Protein AF-A0A8X6QIL2-F1 (afdb_monomer_lite)

Organism: Nephila pilipes (NCBI:txid299642)

Structure (mmCIF, N/CA/C/O backbone):
data_AF-A0A8X6QIL2-F1
#
_entry.id   AF-A0A8X6QIL2-F1
#
loop_
_atom_site.group_PDB
_atom_site.id
_atom_site.type_symbol
_atom_site.label_atom_id
_atom_site.label_alt_id
_atom_site.label_comp_id
_atom_site.label_asym_id
_atom_site.label_entity_id
_atom_site.label_seq_id
_atom_site.pdbx_PDB_ins_code
_atom_site.Cartn_x
_atom_site.Cartn_y
_atom_site.Cartn_z
_atom_site.occupancy
_atom_site.B_iso_or_equiv
_atom_site.auth_seq_id
_atom_site.auth_comp_id
_atom_site.auth_asym_id
_atom_site.auth_atom_id
_atom_site.pdbx_PDB_model_num
ATOM 1 N N . MET A 1 1 ? 43.006 -21.064 -76.263 1.00 50.06 1 MET A N 1
ATOM 2 C CA . MET A 1 1 ? 42.412 -20.859 -74.929 1.00 50.06 1 MET A CA 1
ATOM 3 C C . MET A 1 1 ? 40.994 -21.387 -75.013 1.00 50.06 1 MET A C 1
ATOM 5 O O . MET A 1 1 ? 40.210 -20.824 -75.766 1.00 50.06 1 MET A O 1
ATOM 9 N N . SER A 1 2 ? 40.742 -22.564 -74.446 1.00 53.00 2 SER A N 1
ATOM 10 C CA . SER A 1 2 ? 39.508 -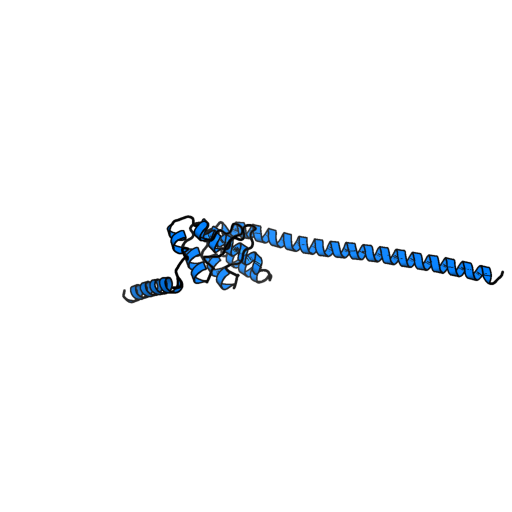23.336 -74.639 1.00 53.00 2 SER A CA 1
ATOM 11 C C . SER A 1 2 ? 38.390 -22.856 -73.706 1.00 53.00 2 SER A C 1
ATOM 13 O O . SER A 1 2 ? 38.642 -22.263 -72.662 1.00 53.00 2 SER A O 1
ATOM 15 N N . ASN A 1 3 ? 37.140 -23.135 -74.086 1.00 58.03 3 ASN A N 1
ATOM 16 C CA . ASN A 1 3 ? 35.929 -22.797 -73.324 1.00 58.03 3 ASN A CA 1
ATOM 17 C C . ASN A 1 3 ? 35.873 -23.426 -71.911 1.00 58.03 3 ASN A C 1
ATOM 19 O O . ASN A 1 3 ? 35.057 -23.001 -71.100 1.00 58.03 3 ASN A O 1
ATOM 23 N N . GLU A 1 4 ? 36.732 -24.406 -71.607 1.00 60.19 4 GLU A N 1
ATOM 24 C CA . GLU A 1 4 ? 36.845 -25.036 -70.283 1.00 60.19 4 GLU A CA 1
ATOM 25 C C . GLU A 1 4 ? 37.465 -24.094 -69.239 1.00 60.19 4 GLU A C 1
ATOM 27 O O . GLU A 1 4 ? 36.911 -23.975 -68.145 1.00 60.19 4 GLU A O 1
ATOM 32 N N . ASP A 1 5 ? 38.510 -23.333 -69.597 1.00 58.88 5 ASP A N 1
ATOM 33 C CA . ASP A 1 5 ? 39.139 -22.354 -68.694 1.00 58.88 5 ASP A CA 1
ATOM 34 C C . ASP A 1 5 ? 38.145 -21.249 -68.290 1.00 58.88 5 ASP A C 1
ATOM 36 O O . ASP A 1 5 ? 38.136 -20.785 -67.155 1.00 58.88 5 ASP A O 1
ATOM 40 N N . TYR A 1 6 ? 37.239 -20.851 -69.190 1.00 61.56 6 TYR A N 1
ATOM 41 C CA . TYR A 1 6 ? 36.236 -19.818 -68.902 1.00 61.56 6 TYR A CA 1
ATOM 42 C C . TYR A 1 6 ? 35.138 -20.275 -67.924 1.00 61.56 6 TYR A C 1
ATOM 44 O O . TYR A 1 6 ? 34.571 -19.435 -67.223 1.00 61.56 6 TYR A O 1
ATOM 52 N N . SER A 1 7 ? 34.844 -21.579 -67.849 1.00 65.81 7 SER A N 1
ATOM 53 C CA . SER A 1 7 ? 33.815 -22.121 -66.946 1.00 65.81 7 SER A CA 1
ATOM 54 C C . SER A 1 7 ? 34.282 -22.189 -65.484 1.00 65.81 7 SER A C 1
ATOM 56 O O . SER A 1 7 ? 33.566 -21.721 -64.599 1.00 65.81 7 SER A O 1
ATOM 58 N N . ASP A 1 8 ? 35.518 -22.642 -65.236 1.00 72.06 8 ASP A N 1
ATOM 59 C CA . ASP A 1 8 ? 36.127 -22.714 -63.894 1.00 72.06 8 ASP A CA 1
ATOM 60 C C . ASP A 1 8 ? 36.321 -21.311 -63.289 1.00 72.06 8 ASP A C 1
ATOM 62 O O . ASP A 1 8 ? 36.033 -21.071 -62.115 1.00 72.06 8 ASP A O 1
ATOM 66 N N . TYR A 1 9 ? 36.717 -20.326 -64.107 1.00 72.81 9 TYR A N 1
ATOM 67 C CA . TYR A 1 9 ? 36.809 -18.931 -63.660 1.00 72.81 9 TYR A CA 1
ATOM 68 C C . TYR A 1 9 ? 35.444 -18.339 -63.268 1.00 72.81 9 TYR A C 1
ATOM 70 O O . TYR A 1 9 ? 35.358 -17.611 -62.276 1.00 72.81 9 TYR A O 1
ATOM 78 N N . GLY A 1 10 ? 34.374 -18.655 -64.005 1.00 77.50 10 GLY A N 1
ATOM 79 C CA . GLY A 1 10 ? 33.015 -18.202 -63.694 1.00 77.50 10 GLY A CA 1
ATOM 80 C C . GLY A 1 10 ? 32.470 -18.780 -62.383 1.00 77.50 10 GLY A C 1
ATOM 81 O O . GLY A 1 10 ? 31.906 -18.041 -61.571 1.00 77.50 10 GLY A O 1
ATOM 82 N N . GLU A 1 11 ? 32.692 -20.073 -62.131 1.00 80.88 11 GLU A N 1
ATOM 83 C CA . GLU A 1 11 ? 32.272 -20.732 -60.887 1.00 80.88 11 GLU A CA 1
ATOM 84 C C . GLU A 1 11 ? 33.027 -20.201 -59.664 1.00 80.88 11 GLU A C 1
ATOM 86 O O . GLU A 1 11 ? 32.410 -19.913 -58.635 1.00 80.88 11 GLU A O 1
ATOM 91 N N . ARG A 1 12 ? 34.342 -19.971 -59.785 1.00 81.88 12 ARG A N 1
ATOM 92 C CA . ARG A 1 12 ? 35.145 -19.365 -58.711 1.00 81.88 12 ARG A CA 1
ATOM 93 C C . ARG A 1 12 ? 34.666 -17.956 -58.371 1.00 81.88 12 ARG A C 1
ATOM 95 O O . ARG A 1 12 ? 34.513 -17.636 -57.195 1.00 81.88 12 ARG A O 1
ATOM 102 N N . ILE A 1 13 ? 34.384 -17.118 -59.371 1.00 82.56 13 ILE A N 1
ATOM 103 C CA . ILE A 1 13 ? 33.858 -15.761 -59.147 1.00 82.56 13 ILE A CA 1
ATOM 104 C C . ILE A 1 13 ? 32.482 -15.819 -58.471 1.00 82.56 13 ILE A C 1
ATOM 106 O O . ILE A 1 13 ? 32.257 -15.103 -57.498 1.00 82.56 13 ILE A O 1
ATOM 110 N N . SER A 1 14 ? 31.586 -16.698 -58.928 1.00 83.25 14 SER A N 1
ATOM 111 C CA . SER A 1 14 ? 30.268 -16.907 -58.312 1.00 83.25 14 SER A CA 1
ATOM 112 C C . SER A 1 14 ? 30.376 -17.341 -56.844 1.00 83.25 14 SER A C 1
ATOM 114 O O . SER A 1 14 ? 29.696 -16.786 -55.978 1.00 83.25 14 SER A O 1
ATOM 116 N N . PHE A 1 15 ? 31.302 -18.255 -56.535 1.00 87.88 15 PHE A N 1
ATOM 117 C CA . PHE A 1 15 ? 31.604 -18.663 -55.165 1.00 87.88 15 PHE A CA 1
ATOM 118 C C . PHE A 1 15 ? 32.061 -17.477 -54.308 1.00 87.88 15 PHE A C 1
ATOM 120 O O . PHE A 1 15 ? 31.520 -17.271 -53.221 1.00 87.88 15 PHE A O 1
ATOM 127 N N . PHE A 1 16 ? 32.994 -16.658 -54.811 1.00 87.25 16 PHE A N 1
ATOM 128 C CA . PHE A 1 16 ? 33.487 -15.473 -54.101 1.00 87.25 16 PHE A CA 1
ATOM 129 C C . PHE A 1 16 ? 32.415 -14.389 -53.911 1.00 87.25 16 PHE A C 1
ATOM 131 O O . PHE A 1 16 ? 32.383 -13.724 -52.877 1.00 87.25 16 PHE A O 1
ATOM 138 N N . VAL A 1 17 ? 31.494 -14.239 -54.861 1.00 86.88 17 VAL A N 1
ATOM 139 C CA . VAL A 1 17 ? 30.346 -13.335 -54.722 1.00 86.88 17 VAL A CA 1
ATOM 140 C C . VAL A 1 17 ? 29.358 -13.878 -53.688 1.00 86.88 17 VAL A C 1
ATOM 142 O O . VAL A 1 17 ? 28.921 -13.131 -52.816 1.00 86.88 17 VAL A O 1
ATOM 145 N N . SER A 1 18 ? 29.047 -15.176 -53.714 1.00 88.50 18 SER A N 1
ATOM 146 C CA . SER A 1 18 ? 28.127 -15.800 -52.757 1.00 88.50 18 SER A CA 1
ATOM 147 C C . SER A 1 18 ? 28.667 -15.775 -51.326 1.00 88.50 18 SER A C 1
ATOM 149 O O . SER A 1 18 ? 27.915 -15.473 -50.399 1.00 88.50 18 SER A O 1
ATOM 151 N N . ILE A 1 19 ? 29.958 -16.063 -51.121 1.00 90.81 19 ILE A N 1
ATOM 152 C CA . ILE A 1 19 ? 30.585 -15.974 -49.793 1.00 90.81 19 ILE A CA 1
ATOM 153 C C . ILE A 1 19 ? 30.633 -14.524 -49.313 1.00 90.81 19 ILE A C 1
ATOM 155 O O . ILE A 1 19 ? 30.350 -14.266 -48.147 1.00 90.81 19 ILE A O 1
ATOM 159 N N . PHE A 1 20 ? 30.907 -13.567 -50.204 1.00 92.69 20 PHE A N 1
ATOM 160 C CA . PHE A 1 20 ? 30.884 -12.150 -49.861 1.00 92.69 20 PHE A CA 1
ATOM 161 C C . PHE A 1 20 ? 29.482 -11.701 -49.428 1.00 92.69 20 PHE A C 1
ATOM 163 O O . PHE A 1 20 ? 29.337 -11.079 -48.379 1.00 92.69 20 PHE A O 1
ATOM 170 N N . VAL A 1 21 ? 28.436 -12.086 -50.166 1.00 90.75 21 VAL A N 1
ATOM 171 C CA . VAL A 1 21 ? 27.038 -11.802 -49.805 1.00 90.75 21 VAL A CA 1
ATOM 172 C C . VAL A 1 21 ? 26.670 -12.441 -48.461 1.00 90.75 21 VAL A C 1
ATOM 174 O O . VAL A 1 21 ? 26.072 -11.775 -47.619 1.00 90.75 21 VAL A O 1
ATOM 177 N N . LEU A 1 22 ? 27.075 -13.689 -48.208 1.00 90.06 22 LEU A N 1
ATOM 178 C CA . LEU A 1 22 ? 26.838 -14.370 -46.930 1.00 90.06 22 LEU A CA 1
ATOM 179 C C . LEU A 1 22 ? 27.527 -13.647 -45.758 1.00 90.06 22 LEU A C 1
ATOM 181 O O . LEU A 1 22 ? 26.927 -13.449 -44.700 1.00 90.06 22 LEU A O 1
ATOM 185 N N . VAL A 1 23 ? 28.774 -13.211 -45.950 1.00 92.50 23 VAL A N 1
ATOM 186 C CA . VAL A 1 23 ? 29.527 -12.444 -44.947 1.00 92.50 23 VAL A CA 1
ATOM 187 C C . VAL A 1 23 ? 28.841 -11.105 -44.673 1.00 92.50 23 VAL A C 1
ATOM 189 O O . VAL A 1 23 ? 28.642 -10.739 -43.519 1.00 92.50 23 VAL A O 1
ATOM 192 N N . VAL A 1 24 ? 28.391 -10.399 -45.710 1.00 92.19 24 VAL A N 1
ATOM 193 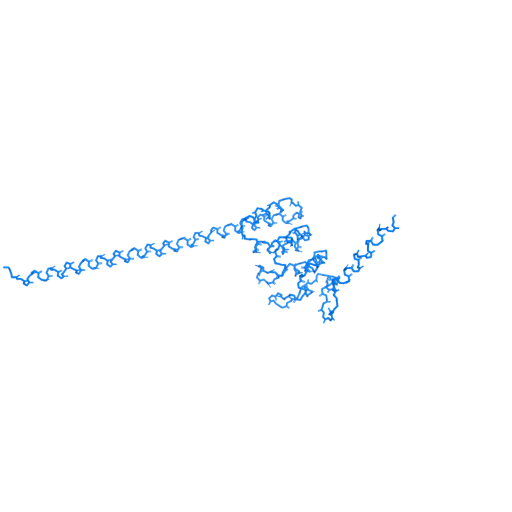C CA . VAL A 1 24 ? 27.665 -9.131 -45.550 1.00 92.19 24 VAL A CA 1
ATOM 194 C C . VAL A 1 24 ? 26.339 -9.337 -44.810 1.00 92.19 24 VAL A C 1
ATOM 196 O O . VAL A 1 24 ? 26.044 -8.595 -43.875 1.00 92.19 24 VAL A O 1
ATOM 199 N N . ILE A 1 25 ? 25.564 -10.370 -45.154 1.00 89.56 25 ILE A N 1
ATOM 200 C CA . ILE A 1 25 ? 24.295 -10.685 -44.479 1.00 89.56 25 ILE A CA 1
ATOM 201 C C . ILE A 1 25 ? 24.529 -11.025 -43.003 1.00 89.56 25 ILE A C 1
ATOM 203 O O . ILE A 1 25 ? 23.823 -10.507 -42.141 1.00 89.56 25 ILE A O 1
ATOM 207 N N . THR A 1 26 ? 25.526 -11.853 -42.685 1.00 89.38 26 THR A N 1
ATOM 208 C CA . THR A 1 26 ? 25.825 -12.223 -41.289 1.00 89.38 26 THR A CA 1
ATOM 209 C C . THR A 1 26 ? 26.291 -11.026 -40.456 1.00 89.38 26 THR A C 1
ATOM 211 O O . THR A 1 26 ? 25.860 -10.885 -39.311 1.00 89.38 26 THR A O 1
ATOM 214 N N . LEU A 1 27 ? 27.081 -10.113 -41.034 1.00 92.50 27 LEU A N 1
ATOM 215 C CA . LEU A 1 27 ? 27.472 -8.857 -40.385 1.00 92.50 27 LEU A CA 1
ATOM 216 C C . LEU A 1 27 ? 26.268 -7.937 -40.131 1.00 92.50 27 LEU A C 1
ATOM 218 O O . LEU A 1 27 ? 26.119 -7.417 -39.025 1.00 92.50 27 LEU A O 1
ATOM 222 N N . ILE A 1 28 ? 25.381 -7.773 -41.118 1.00 91.56 28 ILE A N 1
ATOM 223 C CA . ILE A 1 28 ? 24.159 -6.965 -40.977 1.00 91.56 28 ILE A CA 1
ATOM 224 C C . ILE A 1 28 ? 23.240 -7.563 -39.906 1.00 91.56 28 ILE A C 1
ATOM 226 O O . ILE A 1 28 ? 22.764 -6.837 -39.036 1.00 91.56 28 ILE A O 1
ATOM 230 N N . MET A 1 29 ? 23.027 -8.882 -39.914 1.00 91.19 29 MET A N 1
ATOM 231 C CA . MET A 1 29 ? 22.195 -9.553 -38.912 1.00 91.19 29 MET A CA 1
ATOM 232 C C . MET A 1 29 ? 22.776 -9.411 -37.498 1.00 91.19 29 MET A C 1
ATOM 234 O O . MET A 1 29 ? 22.027 -9.149 -36.559 1.00 91.19 29 MET A O 1
ATOM 238 N N . GLY A 1 30 ? 24.101 -9.501 -37.335 1.00 90.50 30 GLY A N 1
ATOM 239 C CA . GLY A 1 30 ? 24.765 -9.256 -36.049 1.00 90.50 30 GLY A CA 1
ATOM 240 C C . GLY A 1 30 ? 24.582 -7.820 -35.537 1.00 90.50 30 GLY A C 1
ATOM 241 O O . GLY A 1 30 ? 24.290 -7.607 -34.355 1.00 90.50 30 GLY A O 1
ATOM 242 N N . LEU A 1 31 ? 24.684 -6.827 -36.426 1.00 92.00 31 LEU A N 1
ATOM 243 C CA . LEU A 1 31 ? 24.415 -5.423 -36.095 1.00 92.00 31 LEU A CA 1
ATOM 244 C C . LEU A 1 31 ? 22.949 -5.190 -35.708 1.00 92.00 31 LEU A C 1
ATOM 246 O O . LEU A 1 31 ? 22.680 -4.480 -34.742 1.00 92.00 31 LEU A O 1
ATOM 250 N N . LEU A 1 32 ? 21.999 -5.827 -36.396 1.00 92.88 32 LEU A N 1
ATOM 251 C CA . LEU A 1 32 ? 20.577 -5.725 -36.055 1.00 92.88 32 LEU A CA 1
ATOM 252 C C . LEU A 1 32 ? 20.279 -6.332 -34.682 1.00 92.88 32 LEU A C 1
ATOM 254 O O . LEU A 1 32 ? 19.614 -5.696 -33.868 1.00 92.88 32 LEU A O 1
ATOM 258 N N . VAL A 1 33 ? 20.803 -7.525 -34.386 1.00 92.06 33 VAL A N 1
ATOM 259 C CA . VAL A 1 33 ? 20.593 -8.187 -33.087 1.00 92.06 33 VAL A CA 1
ATOM 260 C C . VAL A 1 33 ? 21.153 -7.345 -31.939 1.00 92.06 33 VAL A C 1
ATOM 262 O O . VAL A 1 33 ? 20.467 -7.128 -30.940 1.00 92.06 33 VAL A O 1
ATOM 265 N N . THR A 1 34 ? 22.373 -6.822 -32.077 1.00 90.19 34 THR A N 1
ATOM 266 C CA . THR A 1 34 ? 22.977 -5.959 -31.045 1.00 90.19 34 THR A CA 1
ATOM 267 C C . THR A 1 34 ? 22.220 -4.643 -30.873 1.00 90.19 34 THR A C 1
ATOM 269 O O . THR A 1 34 ? 22.030 -4.197 -29.741 1.00 90.19 34 THR A O 1
ATOM 272 N N . PHE A 1 35 ? 21.720 -4.060 -31.965 1.00 91.75 35 PHE A N 1
ATOM 273 C CA . PHE A 1 35 ? 20.872 -2.873 -31.927 1.00 91.75 35 PHE A CA 1
ATOM 274 C C . PHE A 1 35 ? 19.543 -3.134 -31.202 1.00 91.75 35 PHE A C 1
ATOM 276 O O . PHE A 1 35 ? 19.188 -2.368 -30.309 1.00 91.75 35 PHE A O 1
ATOM 283 N N . PHE A 1 36 ? 18.846 -4.237 -31.496 1.00 90.44 36 PHE A N 1
ATOM 284 C CA . PHE A 1 36 ? 17.609 -4.606 -30.792 1.00 90.44 36 PHE A CA 1
ATOM 285 C C . PHE A 1 36 ? 17.837 -4.839 -29.294 1.00 90.44 36 PHE A C 1
ATOM 287 O O . PHE A 1 36 ? 17.077 -4.329 -28.471 1.00 90.44 36 PHE A O 1
ATOM 294 N N . ILE A 1 37 ? 18.914 -5.543 -28.923 1.00 88.56 37 ILE A N 1
ATOM 295 C CA . ILE A 1 37 ? 19.296 -5.728 -27.514 1.00 88.56 37 ILE A CA 1
ATOM 296 C C . ILE A 1 37 ? 19.562 -4.373 -26.846 1.00 88.56 37 ILE A C 1
ATOM 298 O O . ILE A 1 37 ? 19.133 -4.144 -25.716 1.00 88.56 37 ILE A O 1
ATOM 302 N N . TYR A 1 38 ? 20.251 -3.460 -27.535 1.00 87.25 38 TYR A N 1
ATOM 303 C CA . TYR A 1 38 ? 20.536 -2.123 -27.023 1.00 87.25 38 TYR A CA 1
ATOM 304 C C . TYR A 1 38 ? 19.261 -1.296 -26.804 1.00 87.25 38 TYR A C 1
ATOM 306 O O . TYR A 1 38 ? 19.127 -0.677 -25.749 1.00 87.25 38 TYR A O 1
ATOM 314 N N . ILE A 1 39 ? 18.317 -1.314 -27.752 1.00 81.31 39 ILE A N 1
ATOM 315 C CA . ILE A 1 39 ? 17.037 -0.602 -27.629 1.00 81.31 39 ILE A CA 1
ATOM 316 C C . ILE A 1 39 ? 16.233 -1.131 -26.439 1.00 81.31 39 ILE A C 1
ATOM 318 O O . ILE A 1 39 ? 15.878 -0.339 -25.568 1.00 81.31 39 ILE A O 1
ATOM 322 N N . HIS A 1 40 ? 16.051 -2.450 -26.318 1.00 80.75 40 HIS A N 1
ATOM 323 C CA . HIS A 1 40 ? 15.338 -3.034 -25.175 1.00 80.75 40 HIS A CA 1
ATOM 324 C C . HIS A 1 40 ? 16.028 -2.747 -23.838 1.00 80.75 40 HIS A C 1
ATOM 326 O O . HIS A 1 40 ? 15.374 -2.432 -22.844 1.00 80.75 40 HIS A O 1
ATOM 332 N N . LYS A 1 41 ? 17.364 -2.808 -23.792 1.00 80.38 41 LYS A N 1
ATOM 333 C CA . LYS A 1 41 ? 18.115 -2.470 -22.576 1.00 80.38 41 LYS A CA 1
ATOM 334 C C . LYS A 1 41 ? 17.970 -0.992 -22.202 1.00 80.38 41 LYS A C 1
ATOM 336 O O . LYS A 1 41 ? 17.936 -0.661 -21.022 1.00 80.38 41 LYS A O 1
ATOM 341 N N . LYS A 1 42 ? 17.910 -0.095 -23.188 1.00 77.19 42 LYS A N 1
ATOM 342 C CA . LYS A 1 42 ? 17.731 1.342 -22.957 1.00 77.19 42 LYS A CA 1
ATOM 343 C C . LYS A 1 42 ? 16.325 1.659 -22.448 1.00 77.19 42 LYS A C 1
ATOM 345 O O . LYS A 1 42 ? 16.199 2.419 -21.496 1.00 77.19 42 LYS A O 1
ATOM 350 N N . GLU A 1 43 ? 15.305 1.068 -23.061 1.00 72.38 43 GLU A N 1
ATOM 351 C CA . GLU A 1 43 ? 13.899 1.227 -22.672 1.00 72.38 43 GLU A CA 1
ATOM 352 C C . GLU A 1 43 ? 13.673 0.742 -21.231 1.00 72.38 43 GLU A C 1
ATOM 354 O O . GLU A 1 43 ? 13.255 1.520 -20.377 1.00 72.38 43 GLU A O 1
ATOM 359 N N . THR A 1 44 ? 14.135 -0.471 -20.907 1.00 59.06 44 THR A N 1
ATOM 360 C CA . THR A 1 44 ? 14.080 -1.019 -19.537 1.00 59.06 44 THR A CA 1
ATOM 361 C C . THR A 1 44 ? 14.870 -0.187 -18.517 1.00 59.06 44 THR A C 1
ATOM 363 O O . THR A 1 44 ? 14.426 0.008 -17.384 1.00 59.06 44 THR A O 1
ATOM 366 N N . ALA A 1 45 ? 16.037 0.350 -18.887 1.00 66.19 45 ALA A N 1
ATOM 367 C CA . ALA A 1 45 ? 16.807 1.241 -18.015 1.00 66.19 45 ALA A CA 1
ATOM 368 C C . ALA A 1 45 ? 16.082 2.574 -17.747 1.00 66.19 45 ALA A C 1
ATOM 370 O O . ALA A 1 45 ? 16.180 3.119 -16.649 1.00 66.19 45 ALA A O 1
ATOM 371 N N . GLN A 1 46 ? 15.353 3.101 -18.731 1.00 54.91 46 GLN A N 1
ATOM 372 C CA . GLN A 1 46 ? 14.598 4.344 -18.590 1.00 54.91 46 GLN A CA 1
ATOM 373 C C . GLN A 1 46 ? 13.342 4.151 -17.731 1.00 54.91 46 GLN A C 1
ATOM 375 O O . GLN A 1 46 ? 13.098 4.962 -16.839 1.00 54.91 46 GLN A O 1
ATOM 380 N N . GLU A 1 47 ? 12.596 3.065 -17.939 1.00 59.25 47 GLU A N 1
ATOM 381 C CA . GLU A 1 47 ? 11.438 2.693 -17.112 1.00 59.25 47 GLU A CA 1
ATOM 382 C C . GLU A 1 47 ? 11.837 2.483 -15.644 1.00 59.25 47 GLU A C 1
ATOM 384 O O . GLU A 1 47 ? 11.216 3.033 -14.735 1.00 59.25 47 GLU A O 1
ATOM 389 N N . THR A 1 48 ? 12.934 1.759 -15.398 1.00 57.00 48 THR A N 1
ATOM 390 C CA . THR A 1 48 ? 13.433 1.520 -14.033 1.00 57.00 48 THR A CA 1
ATOM 391 C C . THR A 1 48 ? 13.959 2.789 -13.362 1.00 57.00 48 THR A C 1
ATOM 393 O O . THR A 1 48 ? 13.723 2.990 -12.170 1.00 57.00 48 THR A O 1
ATOM 396 N N . ALA A 1 49 ? 14.640 3.674 -14.097 1.00 59.19 49 ALA A N 1
ATOM 397 C CA . ALA A 1 49 ? 15.094 4.961 -13.569 1.00 59.19 49 ALA A CA 1
ATOM 398 C C . ALA A 1 49 ? 13.920 5.889 -13.228 1.00 59.19 49 ALA A C 1
ATOM 400 O O . ALA A 1 49 ? 13.936 6.534 -12.180 1.00 59.19 49 ALA A O 1
ATOM 401 N N . HIS A 1 50 ? 12.892 5.920 -14.081 1.00 60.00 50 HIS A N 1
ATOM 402 C CA . HIS A 1 50 ? 11.648 6.633 -13.819 1.00 60.00 50 HIS A CA 1
ATOM 403 C C . HIS A 1 50 ? 11.021 6.101 -12.524 1.00 60.00 50 HIS A C 1
ATOM 405 O O . HIS A 1 50 ? 10.944 6.833 -11.541 1.00 60.00 50 HIS A O 1
ATOM 411 N N . PHE A 1 51 ? 10.706 4.805 -12.460 1.00 59.81 51 PHE A N 1
ATOM 412 C CA . PHE A 1 51 ? 10.112 4.166 -11.283 1.00 59.81 51 PHE A CA 1
ATOM 413 C C . PHE A 1 51 ? 10.884 4.436 -9.979 1.00 59.81 51 PHE A C 1
ATOM 415 O O . PHE A 1 51 ? 10.280 4.787 -8.967 1.00 59.81 51 PHE A O 1
ATOM 422 N N . ASN A 1 52 ? 12.218 4.338 -9.998 1.00 60.84 52 ASN A N 1
ATOM 423 C CA . ASN A 1 52 ? 13.050 4.582 -8.816 1.00 60.84 52 ASN A CA 1
ATOM 424 C C . ASN A 1 52 ? 13.018 6.045 -8.350 1.00 60.84 52 ASN A C 1
ATOM 426 O O . ASN A 1 52 ? 12.930 6.293 -7.147 1.00 60.84 52 ASN A O 1
ATOM 430 N N . ASN A 1 53 ? 13.043 7.005 -9.279 1.00 58.69 53 ASN A N 1
ATOM 431 C CA . ASN A 1 53 ? 12.944 8.425 -8.943 1.00 58.69 53 ASN A CA 1
ATOM 432 C C . ASN A 1 53 ? 11.570 8.759 -8.343 1.00 58.69 53 ASN A C 1
ATOM 434 O O . ASN A 1 53 ? 11.499 9.448 -7.327 1.00 58.69 53 ASN A O 1
ATOM 438 N N . TYR A 1 54 ? 10.481 8.228 -8.913 1.00 62.12 54 TYR A N 1
ATOM 439 C CA . TYR A 1 54 ? 9.139 8.417 -8.350 1.00 62.12 54 TYR A CA 1
ATOM 440 C C . TYR A 1 54 ? 9.001 7.753 -6.985 1.00 62.12 54 TYR A C 1
ATOM 442 O O . TYR A 1 54 ? 8.500 8.383 -6.061 1.00 62.12 54 TYR A O 1
ATOM 450 N N . ARG A 1 55 ? 9.499 6.524 -6.822 1.00 65.81 55 ARG A N 1
ATOM 451 C CA . ARG A 1 55 ? 9.482 5.820 -5.537 1.00 65.81 55 ARG A CA 1
ATOM 452 C C . ARG A 1 55 ? 10.169 6.626 -4.434 1.00 65.81 55 ARG A C 1
ATOM 454 O O . ARG A 1 55 ? 9.604 6.773 -3.358 1.00 65.81 55 ARG A O 1
ATOM 461 N N . GLN A 1 56 ? 11.348 7.175 -4.711 1.00 62.81 56 GLN A N 1
ATOM 462 C CA . GLN A 1 56 ? 12.107 7.956 -3.735 1.00 62.81 56 GLN A CA 1
ATOM 463 C C . GLN A 1 56 ? 11.398 9.268 -3.361 1.00 62.81 56 GLN A C 1
ATOM 465 O O . GLN A 1 56 ? 11.352 9.642 -2.193 1.00 62.81 56 GLN A O 1
ATOM 470 N N . ILE A 1 57 ? 10.802 9.955 -4.339 1.00 55.97 57 ILE A N 1
ATOM 471 C CA . ILE A 1 57 ? 10.025 11.182 -4.107 1.00 55.97 57 ILE A CA 1
ATOM 472 C C . ILE A 1 57 ? 8.740 10.880 -3.314 1.00 55.97 57 ILE A C 1
ATOM 474 O O . ILE A 1 57 ? 8.315 11.689 -2.491 1.00 55.97 57 ILE A O 1
ATOM 478 N N . LEU A 1 58 ? 8.135 9.713 -3.533 1.00 61.88 58 LEU A N 1
ATOM 479 C CA . LEU A 1 58 ? 6.931 9.274 -2.831 1.00 61.88 58 LEU A CA 1
ATOM 480 C C . LEU A 1 58 ? 7.199 8.870 -1.384 1.00 61.88 58 LEU A C 1
ATOM 482 O O . LEU A 1 58 ? 6.427 9.281 -0.525 1.00 61.88 58 LEU A O 1
ATOM 486 N N . GLU A 1 59 ? 8.291 8.144 -1.114 1.00 61.28 59 GLU A N 1
ATOM 487 C CA . GLU A 1 59 ? 8.738 7.827 0.253 1.00 61.28 59 GLU A CA 1
ATOM 488 C C . GLU A 1 59 ? 8.865 9.121 1.082 1.00 61.28 59 GLU A C 1
ATOM 490 O O . GLU A 1 59 ? 8.303 9.216 2.170 1.00 61.28 59 GLU A O 1
ATOM 495 N N . ILE A 1 60 ? 9.473 10.165 0.506 1.00 58.41 60 ILE A N 1
ATOM 496 C CA . ILE A 1 60 ? 9.618 11.484 1.146 1.00 58.41 60 ILE A CA 1
ATOM 497 C C . ILE A 1 60 ? 8.262 12.192 1.334 1.00 58.41 60 ILE A C 1
ATOM 499 O O . ILE A 1 60 ? 8.031 12.836 2.354 1.00 58.41 60 ILE A O 1
ATOM 503 N N . ALA A 1 61 ? 7.350 12.107 0.362 1.00 57.59 61 ALA A N 1
ATOM 504 C CA . ALA A 1 61 ? 6.084 12.843 0.401 1.00 57.59 61 ALA A CA 1
ATOM 505 C C . ALA A 1 61 ? 5.055 12.253 1.387 1.00 57.59 61 ALA A C 1
ATOM 507 O O . ALA A 1 61 ? 4.149 12.969 1.823 1.00 57.59 61 ALA A O 1
ATOM 508 N N . THR A 1 62 ? 5.180 10.967 1.736 1.00 59.31 62 THR A N 1
ATOM 509 C CA . THR A 1 62 ? 4.269 10.274 2.661 1.00 59.31 62 THR A CA 1
ATOM 510 C C . THR A 1 62 ? 4.702 10.310 4.126 1.00 59.31 62 THR A C 1
ATOM 512 O O . THR A 1 62 ? 3.842 10.130 4.981 1.00 59.31 62 THR A O 1
ATOM 515 N N . GLU A 1 63 ? 5.974 10.596 4.434 1.00 61.28 63 GLU A N 1
ATOM 516 C CA . GLU A 1 63 ? 6.462 10.725 5.822 1.00 61.2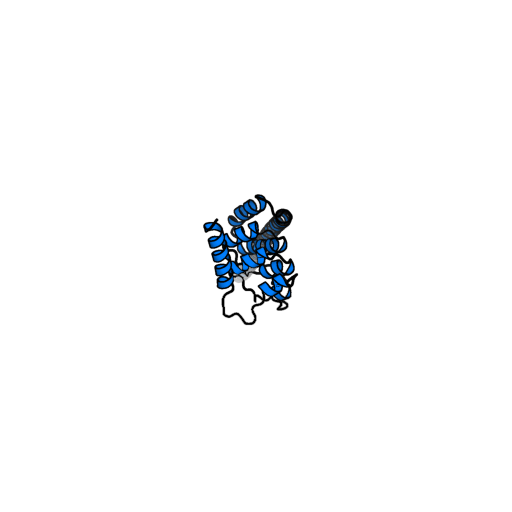8 63 GLU A CA 1
ATOM 517 C C . GLU A 1 63 ? 5.791 11.873 6.598 1.00 61.28 63 GLU A C 1
ATOM 519 O O . GLU A 1 63 ? 5.669 11.799 7.818 1.00 61.28 63 GLU A O 1
ATOM 524 N N . ASP A 1 64 ? 5.308 12.911 5.906 1.00 59.84 64 ASP A N 1
ATO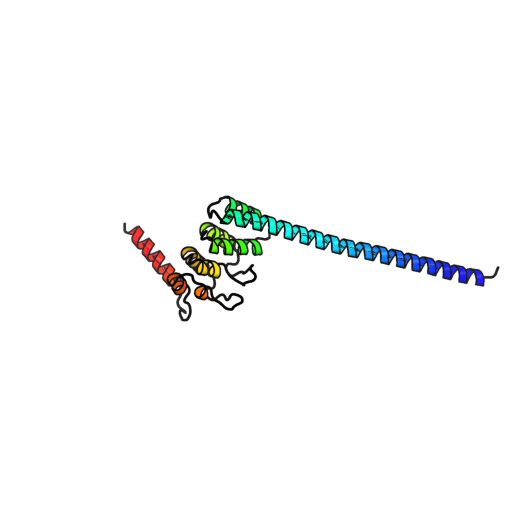M 525 C CA . ASP A 1 64 ? 4.708 14.094 6.542 1.00 59.84 64 ASP A CA 1
ATOM 526 C C . ASP A 1 64 ? 3.163 14.075 6.535 1.00 59.84 64 ASP A C 1
ATOM 528 O O . ASP A 1 64 ? 2.534 14.999 7.042 1.00 59.84 64 ASP A O 1
ATOM 532 N N . CYS A 1 65 ? 2.523 13.060 5.922 1.00 61.97 65 CYS A N 1
ATOM 533 C CA . CYS A 1 65 ? 1.066 12.922 5.684 1.00 61.97 65 CYS A CA 1
ATOM 534 C C . CYS A 1 65 ? 0.303 14.178 5.195 1.00 61.97 65 CYS A C 1
ATOM 536 O O . CYS A 1 65 ? -0.925 14.157 5.108 1.00 61.97 65 CYS A O 1
ATOM 538 N N . ASN A 1 66 ? 1.001 15.258 4.849 1.00 63.16 66 ASN A N 1
ATOM 539 C CA . ASN A 1 66 ? 0.432 16.590 4.720 1.00 63.16 66 ASN A CA 1
ATOM 540 C C . ASN A 1 66 ? 1.104 17.356 3.586 1.00 63.16 66 ASN A C 1
ATOM 542 O O . ASN A 1 66 ? 1.858 18.303 3.806 1.00 63.16 66 ASN A O 1
ATOM 546 N N . SER A 1 67 ? 0.858 16.966 2.337 1.00 58.53 67 SER A N 1
ATOM 547 C CA . SER A 1 67 ? 1.390 17.779 1.255 1.00 58.53 67 SER A CA 1
ATOM 548 C C . SER A 1 67 ? 0.507 17.818 0.017 1.00 58.53 67 SER A C 1
ATOM 550 O O . SER A 1 67 ? 0.183 16.815 -0.621 1.00 58.53 67 SER A O 1
ATOM 552 N N . GLU A 1 68 ? 0.228 19.053 -0.402 1.00 63.72 68 GLU A N 1
ATOM 553 C CA . GLU A 1 68 ? -0.080 19.408 -1.788 1.00 63.72 68 GLU A CA 1
ATOM 554 C C . GLU A 1 68 ? 0.906 18.754 -2.774 1.00 63.72 68 GLU A C 1
ATOM 556 O O . GLU A 1 68 ? 0.547 18.538 -3.924 1.00 63.72 68 GLU A O 1
ATOM 561 N N . ILE A 1 69 ? 2.112 18.377 -2.321 1.00 62.16 69 ILE A N 1
ATOM 562 C CA . ILE A 1 69 ? 3.104 17.598 -3.069 1.00 62.16 69 ILE A CA 1
ATOM 563 C C . ILE A 1 69 ? 2.573 16.202 -3.408 1.00 62.16 69 ILE A C 1
ATOM 565 O O . ILE A 1 69 ? 2.637 15.841 -4.575 1.00 62.16 69 ILE A O 1
ATOM 569 N N . VAL A 1 70 ? 1.982 15.435 -2.479 1.00 66.25 70 VAL A N 1
ATOM 570 C CA . VAL A 1 70 ? 1.362 14.139 -2.833 1.00 66.25 70 VAL A CA 1
ATOM 571 C C . VAL A 1 70 ? 0.237 14.343 -3.849 1.00 66.25 70 VAL A C 1
ATOM 573 O O . VAL A 1 70 ? 0.178 13.633 -4.851 1.00 66.25 70 VAL A O 1
ATOM 576 N N . ARG A 1 71 ? -0.626 15.354 -3.668 1.00 65.94 71 ARG A N 1
ATOM 577 C CA . ARG A 1 71 ? -1.696 15.643 -4.644 1.00 65.94 71 ARG A CA 1
ATOM 578 C C . ARG A 1 71 ? -1.142 16.064 -6.005 1.00 65.94 71 ARG A C 1
ATOM 580 O O . ARG A 1 71 ? -1.677 15.644 -7.030 1.00 65.94 71 ARG A O 1
ATOM 587 N N . TYR A 1 72 ? -0.098 16.887 -6.026 1.00 67.38 72 TYR A N 1
ATOM 588 C CA . TYR A 1 72 ? 0.582 17.344 -7.235 1.00 67.38 72 TYR A CA 1
ATOM 589 C C . TYR A 1 72 ? 1.267 16.179 -7.950 1.00 67.38 72 TYR A C 1
ATOM 591 O O . TYR A 1 72 ? 1.028 15.976 -9.133 1.00 67.38 72 TYR A O 1
ATOM 599 N N . LEU A 1 73 ? 2.026 15.356 -7.228 1.00 66.00 73 LEU A N 1
ATOM 600 C CA . LEU A 1 73 ? 2.712 14.184 -7.766 1.00 66.00 73 LEU A CA 1
ATOM 601 C C . LEU A 1 73 ? 1.737 13.153 -8.299 1.00 66.00 73 LEU A C 1
ATOM 603 O O . LEU A 1 73 ? 1.972 12.618 -9.372 1.00 66.00 73 LEU A O 1
ATOM 607 N N . VAL A 1 74 ? 0.631 12.894 -7.602 1.00 65.25 74 VAL A N 1
ATOM 608 C CA . VAL A 1 74 ? -0.389 11.990 -8.129 1.00 65.25 74 VAL A CA 1
ATOM 609 C C . VAL A 1 74 ? -1.074 12.614 -9.343 1.00 65.25 74 VAL A C 1
ATOM 611 O O . VAL A 1 74 ? -1.310 11.900 -10.303 1.00 65.25 74 VAL A O 1
ATOM 614 N N . ARG A 1 75 ? -1.353 13.926 -9.385 1.00 63.88 75 ARG A N 1
ATOM 615 C CA . ARG A 1 75 ? -1.885 14.583 -10.601 1.00 63.88 75 ARG A CA 1
ATOM 616 C C . ARG A 1 75 ? -0.924 14.488 -11.788 1.00 63.88 75 ARG A C 1
ATOM 618 O O . ARG A 1 75 ? -1.374 14.167 -12.884 1.00 63.88 75 ARG A O 1
ATOM 625 N N . GLU A 1 76 ? 0.363 14.732 -11.568 1.00 61.66 76 GLU A N 1
ATOM 626 C CA . GLU A 1 76 ? 1.393 14.622 -12.601 1.00 61.66 76 GLU A CA 1
ATOM 627 C C . GLU A 1 76 ? 1.583 13.165 -13.023 1.00 61.66 76 GLU A C 1
ATOM 629 O O . GLU A 1 76 ? 1.464 12.868 -14.201 1.00 61.66 76 GLU A O 1
ATOM 634 N N . ALA A 1 77 ? 1.746 12.226 -12.090 1.00 55.31 77 ALA A N 1
ATOM 635 C CA . ALA A 1 77 ? 1.855 10.797 -12.386 1.00 55.31 77 ALA A CA 1
ATOM 636 C C . ALA A 1 77 ? 0.591 10.220 -13.052 1.00 55.31 77 ALA A C 1
ATOM 638 O O . ALA A 1 77 ? 0.693 9.305 -13.865 1.00 55.31 77 ALA A O 1
ATOM 639 N N . VAL A 1 78 ? -0.592 10.792 -12.784 1.00 49.66 78 VAL A N 1
ATOM 640 C CA . VAL A 1 78 ? -1.845 10.487 -13.498 1.00 49.66 78 VAL A CA 1
ATOM 641 C C . VAL A 1 78 ? -1.795 10.901 -14.971 1.00 49.66 78 VAL A C 1
ATOM 643 O O . VAL A 1 78 ? -2.408 10.223 -15.797 1.00 49.66 78 VAL A O 1
ATOM 646 N N . ASN A 1 79 ? -1.036 11.938 -15.340 1.00 48.56 79 ASN A N 1
ATOM 647 C CA . ASN A 1 79 ? -0.788 12.252 -16.752 1.00 48.56 79 ASN A CA 1
ATOM 648 C C . ASN A 1 79 ? 0.143 11.225 -17.418 1.00 48.56 79 ASN A C 1
ATOM 650 O O . ASN A 1 79 ? -0.008 10.952 -18.608 1.00 48.56 79 ASN A O 1
ATOM 654 N N . ILE A 1 80 ? 1.057 10.606 -16.664 1.00 46.81 80 ILE A N 1
ATOM 655 C CA . ILE A 1 80 ? 2.082 9.681 -17.176 1.00 46.81 80 ILE A CA 1
ATOM 656 C C . ILE A 1 80 ? 1.568 8.232 -17.205 1.00 46.81 80 ILE A C 1
ATOM 658 O O . ILE A 1 80 ? 2.274 7.334 -16.796 1.00 46.81 80 ILE A O 1
ATOM 662 N N . HIS A 1 81 ? 0.330 7.989 -17.646 1.00 49.22 81 HIS A N 1
ATOM 663 C CA . HIS A 1 81 ? -0.239 6.680 -18.053 1.00 49.22 81 HIS A CA 1
ATOM 664 C C . HIS A 1 81 ? -0.070 5.419 -17.153 1.00 49.22 81 HIS A C 1
ATOM 666 O O . HIS A 1 81 ? -0.648 4.386 -17.485 1.00 49.22 81 HIS A O 1
ATOM 672 N N . ASP A 1 82 ? 0.597 5.483 -16.000 1.00 56.75 82 ASP A N 1
ATOM 673 C CA . ASP A 1 82 ? 1.078 4.326 -15.228 1.00 56.75 82 ASP A CA 1
ATOM 674 C C . ASP A 1 82 ? 0.552 4.335 -13.782 1.00 56.75 82 ASP A C 1
ATOM 676 O O . ASP A 1 82 ? 1.206 3.985 -12.800 1.00 56.75 82 ASP A O 1
ATOM 680 N N . ILE A 1 83 ? -0.694 4.787 -13.631 1.00 57.00 83 ILE A N 1
ATOM 681 C CA . ILE A 1 83 ? -1.359 4.902 -12.327 1.00 57.00 83 ILE A CA 1
ATOM 682 C C . ILE A 1 83 ? -1.664 3.556 -11.677 1.00 57.00 83 ILE A C 1
ATOM 684 O O . ILE A 1 83 ? -2.109 3.541 -10.532 1.00 57.00 83 ILE A O 1
ATOM 688 N N . ARG A 1 84 ? -1.505 2.437 -12.394 1.00 63.91 84 ARG A N 1
ATOM 689 C CA . ARG A 1 84 ? -1.885 1.129 -11.856 1.00 63.91 84 ARG A CA 1
ATOM 690 C C . ARG A 1 84 ? -0.873 0.695 -10.812 1.00 63.91 84 ARG A C 1
ATOM 692 O O . ARG A 1 84 ? -1.232 0.617 -9.644 1.00 63.91 84 ARG A O 1
ATOM 699 N N . ASP A 1 85 ? 0.388 0.541 -11.187 1.00 72.88 85 ASP A N 1
ATOM 700 C CA . ASP A 1 85 ? 1.390 0.044 -10.245 1.00 72.88 85 ASP A CA 1
ATOM 701 C C . ASP A 1 85 ? 1.758 1.124 -9.222 1.00 72.88 85 ASP A C 1
ATOM 703 O O . ASP A 1 85 ? 1.798 0.860 -8.020 1.00 72.88 85 ASP A O 1
ATOM 707 N N . LEU A 1 86 ? 1.911 2.378 -9.665 1.00 74.69 86 LEU A N 1
ATOM 708 C CA . LEU A 1 86 ? 2.237 3.482 -8.763 1.00 74.69 86 LEU A CA 1
ATOM 709 C C . LEU A 1 86 ? 1.089 3.838 -7.812 1.00 74.69 86 LEU A C 1
ATOM 711 O O . LEU A 1 86 ? 1.320 4.102 -6.633 1.00 74.69 86 LEU A O 1
ATOM 715 N N . GLY A 1 87 ? -0.151 3.845 -8.307 1.00 78.06 87 GLY A N 1
ATOM 716 C CA . GLY A 1 87 ? -1.326 4.148 -7.491 1.00 78.06 87 GLY A CA 1
ATOM 717 C C . GLY A 1 87 ? -1.534 3.117 -6.387 1.00 78.06 87 GLY A C 1
ATOM 718 O O . GLY A 1 87 ? -1.887 3.490 -5.270 1.00 78.06 87 GLY A O 1
ATOM 719 N N . VAL A 1 88 ? -1.250 1.842 -6.668 1.00 83.75 88 VAL A N 1
ATOM 720 C CA . VAL A 1 88 ? -1.319 0.762 -5.675 1.00 83.75 88 VAL A CA 1
ATOM 721 C C . VAL A 1 88 ? -0.209 0.901 -4.636 1.00 83.75 88 VAL A C 1
ATOM 723 O O . VAL A 1 88 ? -0.509 0.860 -3.443 1.00 83.75 88 VAL A O 1
ATOM 726 N N . ILE A 1 89 ? 1.036 1.167 -5.054 1.00 82.88 89 ILE A N 1
ATOM 727 C CA . ILE A 1 89 ? 2.155 1.446 -4.131 1.00 82.88 89 ILE A CA 1
ATOM 728 C C . ILE A 1 89 ? 1.783 2.581 -3.172 1.00 82.88 89 ILE A C 1
ATOM 730 O O . ILE A 1 89 ? 1.947 2.467 -1.957 1.00 82.88 89 ILE A O 1
ATOM 734 N N . LEU A 1 90 ? 1.237 3.665 -3.720 1.00 81.00 90 LEU A N 1
ATOM 735 C CA . LEU A 1 90 ? 0.826 4.831 -2.952 1.00 81.00 90 LEU A CA 1
ATOM 736 C C . LEU A 1 90 ? -0.309 4.536 -1.981 1.00 81.00 90 LEU A C 1
ATOM 738 O O . LEU A 1 90 ? -0.264 4.977 -0.835 1.00 81.00 90 LEU A O 1
ATOM 742 N N . LEU A 1 91 ? -1.315 3.785 -2.426 1.00 87.12 91 LEU A N 1
ATOM 743 C CA . LEU A 1 91 ? -2.455 3.420 -1.597 1.00 87.12 91 LEU A CA 1
ATOM 744 C C . LEU A 1 91 ? -2.009 2.561 -0.407 1.00 87.12 91 LEU A C 1
ATOM 746 O O . LEU A 1 91 ? -2.427 2.815 0.721 1.00 87.12 91 LEU A O 1
ATOM 750 N N . GLN A 1 92 ? -1.129 1.586 -0.644 1.00 88.12 92 GLN A N 1
ATOM 751 C CA . GLN A 1 92 ? -0.568 0.727 0.398 1.00 88.12 92 GLN A CA 1
ATOM 752 C C . GLN A 1 92 ? 0.280 1.514 1.404 1.00 88.12 92 GLN A C 1
ATOM 754 O O . GLN A 1 92 ? 0.129 1.332 2.613 1.00 88.12 92 GLN A O 1
ATOM 759 N N . HIS A 1 93 ? 1.134 2.424 0.927 1.00 84.75 93 HIS A N 1
ATOM 760 C CA . HIS A 1 93 ? 1.983 3.232 1.802 1.00 84.75 93 HIS A CA 1
ATOM 761 C C . HIS A 1 93 ? 1.172 4.252 2.611 1.00 84.75 93 HIS A C 1
ATOM 763 O O . HIS A 1 93 ? 1.345 4.363 3.819 1.00 84.75 93 HIS A O 1
ATOM 769 N N . ALA A 1 94 ? 0.210 4.938 1.989 1.00 84.94 94 ALA A N 1
ATOM 770 C CA . ALA A 1 94 ? -0.695 5.840 2.699 1.00 84.94 94 ALA A CA 1
ATOM 771 C C . ALA A 1 94 ? -1.527 5.095 3.757 1.00 84.94 94 ALA A C 1
ATOM 773 O O . ALA A 1 94 ? -1.746 5.606 4.858 1.00 84.94 94 ALA A O 1
ATOM 774 N N . ALA A 1 95 ? -1.940 3.859 3.451 1.00 90.00 95 ALA A N 1
ATOM 775 C CA . ALA A 1 95 ? -2.628 2.991 4.396 1.00 90.00 95 ALA A CA 1
ATOM 776 C C . ALA A 1 95 ? -1.751 2.573 5.582 1.00 90.00 95 ALA A C 1
ATOM 778 O O . ALA A 1 95 ? -2.275 2.406 6.681 1.00 90.00 95 ALA A O 1
ATOM 779 N N . LYS A 1 96 ? -0.437 2.447 5.380 1.00 88.19 96 LYS A N 1
ATOM 780 C CA . LYS A 1 96 ? 0.565 2.183 6.418 1.00 88.19 96 LYS A CA 1
ATOM 781 C C . LYS A 1 96 ? 0.800 3.407 7.317 1.00 88.19 96 LYS A C 1
ATOM 783 O O . LYS A 1 96 ? 0.695 3.298 8.539 1.00 88.19 96 LYS A O 1
ATOM 788 N N . GLU A 1 97 ? 1.024 4.574 6.712 1.00 85.25 97 GLU A N 1
ATOM 789 C CA . GLU A 1 97 ? 1.435 5.819 7.391 1.00 85.25 97 GLU A CA 1
ATOM 790 C C . GLU A 1 97 ? 0.272 6.651 7.970 1.00 85.25 97 GLU A C 1
ATOM 792 O O . GLU A 1 97 ? 0.479 7.728 8.514 1.00 85.25 97 GLU A O 1
ATOM 797 N N . LYS A 1 98 ? -0.967 6.141 7.935 1.00 86.19 98 LYS A N 1
ATOM 798 C CA . LYS A 1 98 ? -2.185 6.806 8.456 1.00 86.19 98 LYS A CA 1
ATOM 799 C C . LYS A 1 98 ? -2.654 8.034 7.659 1.00 86.19 98 LYS A C 1
ATOM 801 O O . LYS A 1 98 ? -3.467 8.809 8.160 1.00 86.19 98 LYS A O 1
ATOM 806 N N . CYS A 1 99 ? -2.227 8.194 6.409 1.00 85.31 99 CYS A N 1
ATOM 807 C CA . CYS A 1 99 ? -2.585 9.363 5.603 1.00 85.31 99 CYS A CA 1
ATOM 808 C C . CYS A 1 99 ? -3.954 9.190 4.904 1.00 85.31 99 CYS A C 1
ATOM 810 O O . CYS A 1 99 ? -4.028 8.863 3.716 1.00 85.31 99 CYS A O 1
ATOM 812 N N . LEU A 1 100 ? -5.058 9.417 5.630 1.00 85.81 100 LEU A N 1
ATOM 813 C CA . LEU A 1 100 ? -6.427 9.216 5.123 1.00 85.81 100 LEU A CA 1
ATOM 814 C C . LEU A 1 100 ? -6.745 10.044 3.864 1.00 85.81 100 LEU A C 1
ATOM 816 O O . LEU A 1 100 ? -7.366 9.524 2.940 1.00 85.81 100 LEU A O 1
ATOM 820 N N . GLU A 1 101 ? -6.299 11.300 3.793 1.00 82.38 101 GLU A N 1
ATOM 821 C CA . GLU A 1 101 ? -6.566 12.187 2.647 1.00 82.38 101 GLU A CA 1
ATOM 822 C C . GLU A 1 101 ? -6.027 11.619 1.327 1.00 82.38 101 GLU A C 1
ATOM 824 O O . GLU A 1 101 ? -6.682 11.681 0.286 1.00 82.38 101 GLU A O 1
ATOM 829 N N . VAL A 1 102 ? -4.836 11.017 1.373 1.00 80.00 102 VAL A N 1
ATOM 830 C CA . VAL A 1 102 ? -4.195 10.398 0.207 1.00 80.00 102 VAL A CA 1
ATOM 831 C C . VAL A 1 102 ? -4.952 9.139 -0.206 1.00 80.00 102 VAL A C 1
ATOM 833 O O . VAL A 1 102 ? -5.223 8.950 -1.391 1.00 80.00 102 VAL A O 1
ATOM 836 N N . VAL A 1 103 ? -5.357 8.312 0.763 1.00 86.38 103 VAL A N 1
ATOM 837 C CA . VAL A 1 103 ? -6.195 7.127 0.512 1.00 86.38 103 VAL A CA 1
ATOM 838 C C . VAL A 1 103 ? -7.515 7.526 -0.155 1.00 86.38 103 VAL A C 1
ATOM 840 O O . VAL A 1 103 ? -7.924 6.904 -1.137 1.00 86.38 103 VAL A O 1
ATOM 843 N N . GLN A 1 104 ? -8.164 8.585 0.335 1.00 85.94 104 GLN A N 1
ATOM 844 C CA . GLN A 1 104 ? -9.403 9.110 -0.242 1.00 85.94 104 GLN A CA 1
ATOM 845 C C . GLN A 1 104 ? -9.199 9.588 -1.679 1.00 85.94 104 GLN A C 1
ATOM 847 O O . GLN A 1 104 ? -9.937 9.174 -2.575 1.00 85.94 104 GLN A O 1
ATOM 852 N N . PHE A 1 105 ? -8.159 10.389 -1.914 1.00 80.62 105 PHE A N 1
ATOM 853 C CA . PHE A 1 105 ? -7.839 10.906 -3.240 1.00 80.62 105 PHE A CA 1
ATOM 854 C C . PHE A 1 105 ? -7.550 9.790 -4.255 1.00 80.62 105 PHE A C 1
ATOM 856 O O . PHE A 1 105 ? -8.042 9.830 -5.383 1.00 80.62 105 PHE A O 1
ATOM 863 N N . LEU A 1 106 ? -6.782 8.769 -3.869 1.00 81.12 106 LEU A N 1
ATOM 864 C CA . LEU A 1 106 ? -6.451 7.640 -4.745 1.00 81.12 106 LEU A CA 1
ATOM 865 C C . LEU A 1 106 ? -7.673 6.768 -5.055 1.00 81.12 106 LEU A C 1
ATOM 867 O O . LEU A 1 106 ? -7.837 6.333 -6.197 1.00 81.12 106 LEU A O 1
ATOM 871 N N . ALA A 1 107 ? -8.571 6.572 -4.085 1.00 81.62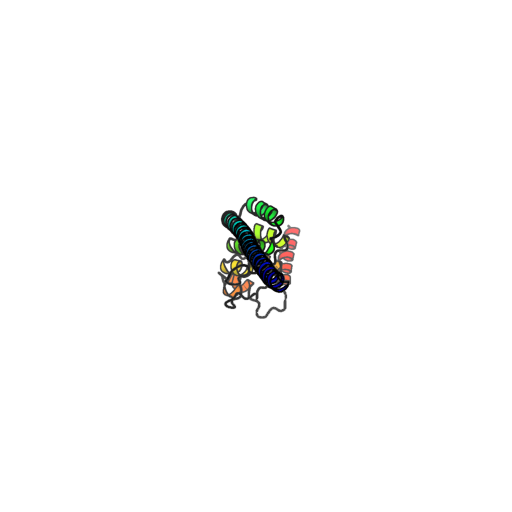 107 ALA A N 1
ATOM 872 C CA . ALA A 1 107 ? -9.818 5.842 -4.304 1.00 81.62 107 ALA A CA 1
ATOM 873 C C . ALA A 1 107 ? -10.723 6.525 -5.351 1.00 81.62 107 ALA A C 1
ATOM 875 O O . ALA A 1 107 ? -11.413 5.846 -6.112 1.00 81.62 107 ALA A O 1
ATOM 876 N N . GLU A 1 108 ? -10.696 7.859 -5.459 1.00 80.94 108 GLU A N 1
ATOM 877 C CA . GLU A 1 108 ? -11.413 8.596 -6.514 1.00 80.94 108 GLU A CA 1
ATOM 878 C C . GLU A 1 108 ? -10.800 8.403 -7.909 1.00 80.94 108 GLU A C 1
ATOM 880 O O . GLU A 1 108 ? -11.495 8.508 -8.923 1.00 80.94 108 GLU A O 1
ATOM 885 N N . LYS A 1 109 ? -9.502 8.086 -7.988 1.00 76.19 109 LYS A N 1
ATOM 886 C CA . LYS A 1 109 ? -8.764 7.893 -9.247 1.00 76.19 109 LYS A CA 1
ATOM 887 C C . LYS A 1 109 ? -8.926 6.502 -9.865 1.00 76.19 109 LYS A C 1
ATOM 889 O O . LYS A 1 109 ? -8.240 6.202 -10.837 1.00 76.19 109 LYS A O 1
ATOM 894 N N . LYS A 1 110 ? -9.871 5.689 -9.370 1.00 75.38 110 LYS A N 1
ATOM 895 C CA . LYS A 1 110 ? -10.130 4.307 -9.824 1.00 75.38 110 LYS A CA 1
ATOM 896 C C . LYS A 1 110 ? -8.903 3.391 -9.708 1.00 75.38 110 LYS A C 1
ATOM 898 O O . LYS A 1 110 ? -8.731 2.489 -10.526 1.00 75.38 110 LYS A O 1
ATOM 903 N N . VAL A 1 111 ? -8.054 3.632 -8.709 1.00 82.12 111 VAL A N 1
ATOM 904 C CA . VAL A 1 111 ? -7.025 2.665 -8.311 1.00 82.12 111 VAL A CA 1
ATOM 905 C C . VAL A 1 111 ? -7.733 1.404 -7.816 1.00 82.12 111 VAL A C 1
ATOM 907 O O . VAL A 1 111 ? -8.731 1.500 -7.099 1.00 82.12 111 VAL A O 1
ATOM 910 N N . ASP A 1 112 ? -7.243 0.235 -8.221 1.00 86.06 112 ASP A N 1
ATOM 911 C CA . ASP A 1 112 ? -7.749 -1.033 -7.704 1.00 86.06 112 ASP A CA 1
ATOM 912 C C . ASP A 1 112 ? -7.383 -1.160 -6.218 1.00 86.06 112 ASP A C 1
ATOM 914 O O . ASP A 1 112 ? -6.211 -1.151 -5.843 1.00 86.06 112 ASP A O 1
ATOM 918 N N . ILE A 1 113 ? -8.407 -1.225 -5.369 1.00 87.75 113 ILE A N 1
ATOM 919 C CA . ILE A 1 113 ? -8.284 -1.178 -3.909 1.00 87.75 113 ILE A CA 1
ATOM 920 C C . ILE A 1 113 ? -7.703 -2.477 -3.342 1.00 87.75 113 ILE A C 1
ATOM 922 O O . ILE A 1 113 ? -7.029 -2.450 -2.308 1.00 87.75 113 ILE A O 1
ATOM 926 N N . ASP A 1 114 ? -7.938 -3.597 -4.025 1.00 90.38 114 ASP A N 1
ATOM 927 C CA . ASP A 1 114 ? -7.466 -4.919 -3.610 1.00 90.38 114 ASP A CA 1
ATOM 928 C C . ASP A 1 114 ? -6.192 -5.344 -4.354 1.00 90.38 114 ASP A C 1
ATOM 930 O O . ASP A 1 114 ? -5.685 -6.446 -4.133 1.00 90.38 114 ASP A O 1
ATOM 934 N N . ALA A 1 115 ? -5.641 -4.482 -5.210 1.00 89.12 115 ALA A N 1
ATOM 935 C CA . ALA A 1 115 ? -4.408 -4.781 -5.915 1.00 89.12 115 ALA A CA 1
ATOM 936 C C . ALA A 1 115 ? -3.189 -4.822 -4.979 1.00 89.12 115 ALA A C 1
ATOM 938 O O . ALA A 1 115 ? -3.110 -4.173 -3.928 1.00 89.12 115 ALA A O 1
ATOM 939 N N . THR A 1 116 ? -2.207 -5.610 -5.409 1.00 88.31 116 THR A N 1
ATOM 940 C CA . THR A 1 116 ? -0.977 -5.891 -4.672 1.00 88.31 116 THR A CA 1
ATOM 941 C C . THR A 1 116 ? 0.225 -5.561 -5.545 1.00 88.31 116 THR A C 1
ATOM 943 O O . THR A 1 116 ? 0.322 -6.083 -6.655 1.00 88.31 116 THR A O 1
ATOM 946 N N . CYS A 1 117 ? 1.161 -4.752 -5.054 1.00 81.00 117 CYS A N 1
ATOM 947 C CA . CYS A 1 117 ? 2.412 -4.458 -5.767 1.00 81.00 117 CYS A CA 1
ATOM 948 C C . CYS A 1 117 ? 3.665 -5.001 -5.062 1.00 81.00 117 CYS A C 1
ATOM 950 O O . CYS A 1 117 ? 4.757 -4.987 -5.631 1.00 81.00 117 CYS A O 1
ATOM 952 N N . ASP A 1 118 ? 3.538 -5.458 -3.815 1.00 81.62 118 ASP A N 1
ATOM 953 C CA . ASP A 1 118 ? 4.655 -5.980 -3.032 1.00 81.62 118 ASP A CA 1
ATOM 954 C C . ASP A 1 118 ? 4.818 -7.507 -3.154 1.00 81.62 118 ASP A C 1
ATOM 956 O O . ASP A 1 118 ? 3.943 -8.243 -3.608 1.00 81.62 118 ASP A O 1
ATOM 960 N N . LYS A 1 119 ? 5.984 -7.996 -2.716 1.00 86.19 119 LYS A N 1
ATOM 961 C CA . LYS A 1 119 ? 6.343 -9.425 -2.743 1.00 86.19 119 LYS A CA 1
ATOM 962 C C . LYS A 1 119 ? 5.657 -10.262 -1.665 1.00 86.19 119 LYS A C 1
ATOM 964 O O . LYS A 1 119 ? 5.880 -11.468 -1.640 1.00 86.19 119 LYS A O 1
ATOM 969 N N . SER A 1 120 ? 4.923 -9.644 -0.751 1.00 88.31 120 SER A N 1
ATOM 970 C CA . SER A 1 120 ? 4.134 -10.336 0.266 1.00 88.31 120 SER A CA 1
ATOM 971 C C . SER A 1 120 ? 2.700 -10.560 -0.212 1.00 88.31 120 SER A C 1
ATOM 973 O O . SER A 1 120 ? 2.021 -11.411 0.344 1.00 88.31 120 SER A O 1
ATOM 975 N N . GLY A 1 121 ? 2.246 -9.848 -1.247 1.00 91.75 121 GLY A N 1
ATOM 976 C CA . GLY A 1 121 ? 0.859 -9.889 -1.696 1.00 91.75 121 GLY A CA 1
ATOM 977 C C . GLY A 1 121 ? -0.077 -9.143 -0.746 1.00 91.75 121 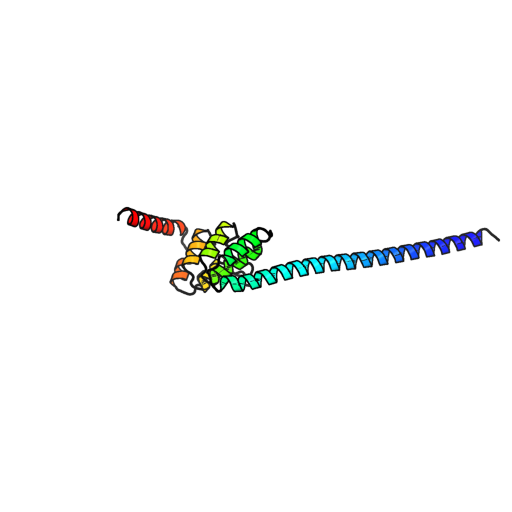GLY A C 1
ATOM 978 O O . GLY A 1 121 ? -1.253 -9.487 -0.656 1.00 91.75 121 GLY A O 1
ATOM 979 N N . ASN A 1 122 ? 0.428 -8.155 0.000 1.00 94.25 122 ASN A N 1
ATOM 980 C CA . ASN A 1 122 ? -0.421 -7.369 0.886 1.00 94.25 122 ASN A CA 1
ATOM 981 C C . ASN A 1 122 ? -1.268 -6.386 0.073 1.00 94.25 122 ASN A C 1
ATOM 983 O O . ASN A 1 122 ? -0.807 -5.760 -0.879 1.00 94.25 122 ASN A O 1
ATOM 987 N N . THR A 1 123 ? -2.522 -6.220 0.484 1.00 94.75 123 THR A N 1
ATOM 988 C CA . THR A 1 123 ? -3.398 -5.136 0.010 1.00 94.75 123 THR A CA 1
ATOM 989 C C . THR A 1 123 ? -3.274 -3.922 0.931 1.00 94.75 123 THR A C 1
ATOM 991 O O . THR A 1 123 ? -2.748 -4.020 2.044 1.00 94.75 123 THR A O 1
ATOM 994 N N . ALA A 1 124 ? -3.828 -2.776 0.534 1.00 94.19 124 ALA A N 1
ATOM 995 C CA . ALA A 1 124 ? -3.893 -1.607 1.416 1.00 94.19 124 ALA A CA 1
ATOM 996 C C . ALA A 1 124 ? -4.608 -1.913 2.750 1.00 94.19 124 ALA A C 1
ATOM 998 O O . ALA A 1 124 ? -4.229 -1.394 3.800 1.00 94.19 124 ALA A O 1
ATOM 999 N N . LEU A 1 125 ? -5.595 -2.818 2.731 1.00 94.81 125 LEU A N 1
ATOM 1000 C CA . LEU A 1 125 ? -6.317 -3.241 3.929 1.00 94.81 125 LEU A CA 1
ATOM 1001 C C . LEU A 1 125 ? -5.436 -4.049 4.898 1.00 94.81 125 LEU A C 1
ATOM 1003 O O . LEU A 1 125 ? -5.587 -3.894 6.108 1.00 94.81 125 LEU A O 1
ATOM 1007 N N . HIS A 1 126 ? -4.493 -4.857 4.392 1.00 95.81 126 HIS A N 1
ATOM 1008 C CA . HIS A 1 126 ? -3.509 -5.559 5.229 1.00 95.81 126 HIS A CA 1
ATOM 1009 C C . HIS A 1 126 ? -2.630 -4.562 5.989 1.00 95.81 126 HIS A C 1
ATOM 1011 O O . HIS A 1 126 ? -2.515 -4.652 7.210 1.00 95.81 126 HIS A O 1
ATOM 1017 N N . TYR A 1 127 ? -2.078 -3.569 5.283 1.00 94.88 127 TYR A N 1
ATOM 1018 C CA . TYR A 1 127 ? -1.232 -2.540 5.889 1.00 94.88 127 TYR A CA 1
ATOM 1019 C C . TYR A 1 127 ? -1.986 -1.690 6.913 1.00 94.88 127 TYR A C 1
ATOM 1021 O O . TYR A 1 127 ? -1.487 -1.481 8.021 1.00 94.88 127 TYR A O 1
ATOM 1029 N N . ALA A 1 128 ? -3.206 -1.255 6.587 1.00 94.25 128 ALA A N 1
ATOM 1030 C CA . ALA A 1 128 ? -4.042 -0.500 7.516 1.00 94.25 128 ALA A CA 1
ATOM 1031 C C . ALA A 1 128 ? -4.355 -1.304 8.789 1.00 94.25 128 ALA A C 1
ATOM 1033 O O . ALA A 1 128 ? -4.320 -0.750 9.890 1.00 94.25 128 ALA A O 1
ATOM 1034 N N . ALA A 1 129 ? -4.621 -2.608 8.653 1.00 94.31 129 ALA A N 1
ATOM 1035 C CA . ALA A 1 129 ? -4.869 -3.490 9.786 1.00 94.31 129 ALA A CA 1
ATOM 1036 C C . ALA A 1 129 ? -3.619 -3.671 10.663 1.00 94.31 129 ALA A C 1
ATOM 1038 O O . ALA A 1 129 ? -3.691 -3.481 11.880 1.00 94.31 129 ALA A O 1
ATOM 1039 N N . GLU A 1 130 ? -2.470 -3.960 10.048 1.00 95.38 130 GLU A N 1
ATOM 1040 C CA . GLU A 1 130 ? -1.171 -4.137 10.717 1.00 95.38 130 GLU A CA 1
ATOM 1041 C C . GLU A 1 130 ? -0.727 -2.901 11.510 1.00 95.38 130 GLU A C 1
ATOM 1043 O O . GLU A 1 130 ? -0.086 -3.009 12.558 1.00 95.38 130 GLU A O 1
ATOM 1048 N N . HIS A 1 131 ? -1.113 -1.712 11.049 1.00 91.69 131 HIS A N 1
ATOM 1049 C CA . HIS A 1 131 ? -0.734 -0.446 11.675 1.00 91.69 131 HIS A CA 1
ATOM 1050 C C . HIS A 1 131 ? -1.820 0.115 12.612 1.00 91.69 131 HIS A C 1
ATOM 1052 O O . HIS A 1 131 ? -1.583 1.113 13.300 1.00 91.69 131 HIS A O 1
ATOM 1058 N N . GLY A 1 132 ? -2.978 -0.554 12.718 1.00 88.38 132 GLY A N 1
ATOM 1059 C CA . GLY A 1 132 ? -4.098 -0.141 13.575 1.00 88.38 132 GLY A CA 1
ATOM 1060 C C . GLY A 1 132 ? -4.785 1.139 13.087 1.00 88.38 132 GLY A C 1
ATOM 1061 O O . GLY A 1 132 ? -5.238 1.961 13.884 1.00 88.38 132 GLY A O 1
ATOM 1062 N N . ASN A 1 133 ? -4.818 1.359 11.773 1.00 90.75 133 ASN A N 1
ATOM 1063 C CA . ASN A 1 133 ? -5.324 2.588 11.162 1.00 90.75 133 ASN A CA 1
ATOM 1064 C C . ASN A 1 133 ? -6.831 2.496 10.933 1.00 90.75 133 ASN A C 1
ATOM 1066 O O . ASN A 1 133 ? -7.301 2.402 9.801 1.00 90.75 133 ASN A O 1
ATOM 1070 N N . LEU A 1 134 ? -7.590 2.514 12.030 1.00 88.06 134 LEU A N 1
ATOM 1071 C CA . LEU A 1 134 ? -9.024 2.217 12.043 1.00 88.06 134 LEU A CA 1
ATOM 1072 C C . LEU A 1 134 ? -9.843 3.052 11.044 1.00 88.06 134 LEU A C 1
ATOM 1074 O O . LEU A 1 134 ? -10.744 2.518 10.401 1.00 88.06 134 LEU A O 1
ATOM 1078 N N . GLU A 1 135 ? -9.542 4.343 10.897 1.00 88.25 135 GLU A N 1
ATOM 1079 C CA . GLU A 1 135 ? -10.234 5.226 9.946 1.00 88.25 135 GLU A CA 1
ATOM 1080 C C . GLU A 1 135 ? -10.025 4.789 8.495 1.00 88.25 135 GLU A C 1
ATOM 1082 O O . GLU A 1 135 ? -10.977 4.725 7.718 1.00 88.25 135 GLU A O 1
ATOM 1087 N N . ILE A 1 136 ? -8.797 4.402 8.149 1.00 91.56 136 ILE A N 1
ATOM 1088 C CA . ILE A 1 136 ? -8.461 3.891 6.821 1.00 91.56 136 ILE A CA 1
ATOM 1089 C C . ILE A 1 136 ? -9.097 2.519 6.605 1.00 91.56 136 ILE A C 1
ATOM 1091 O O . ILE A 1 136 ? -9.670 2.286 5.545 1.00 91.56 136 ILE A O 1
ATOM 1095 N N . VAL A 1 137 ? -9.071 1.629 7.604 1.00 91.44 137 VAL A N 1
ATOM 1096 C CA . VAL A 1 137 ? -9.745 0.323 7.512 1.00 91.44 137 VAL A CA 1
ATOM 1097 C C . VAL A 1 137 ? -11.239 0.519 7.229 1.00 91.44 137 VAL A C 1
ATOM 1099 O O . VAL A 1 137 ? -11.768 -0.080 6.295 1.00 91.44 137 VAL A O 1
ATOM 1102 N N . LYS A 1 138 ? -11.914 1.408 7.971 1.00 87.12 138 LYS A N 1
ATOM 1103 C CA . LYS A 1 138 ? -13.325 1.757 7.733 1.00 87.12 138 LYS A CA 1
ATOM 1104 C C . LYS A 1 138 ? -13.547 2.282 6.316 1.00 87.12 138 LYS A C 1
ATOM 1106 O O . LYS A 1 138 ? -14.453 1.810 5.635 1.00 87.12 138 LYS A O 1
ATOM 1111 N N . PHE A 1 139 ? -12.724 3.228 5.872 1.00 88.88 139 PHE A N 1
ATOM 1112 C CA . PHE A 1 139 ? -12.858 3.828 4.549 1.00 88.88 139 PHE A CA 1
ATOM 1113 C C . PHE A 1 139 ? -12.657 2.808 3.419 1.00 88.88 139 PHE A C 1
ATOM 1115 O O . PHE A 1 139 ? -13.473 2.732 2.503 1.00 88.88 139 PHE A O 1
ATOM 1122 N N . LEU A 1 140 ? -11.611 1.982 3.491 1.00 90.19 140 LEU A N 1
ATOM 1123 C CA . LEU A 1 140 ? -11.340 0.948 2.490 1.00 90.19 140 LEU A CA 1
ATOM 1124 C C . LEU A 1 140 ? -12.496 -0.062 2.409 1.00 90.19 140 LEU A C 1
ATOM 1126 O O . LEU A 1 140 ? -12.949 -0.385 1.312 1.00 90.19 140 LEU A O 1
ATOM 1130 N N . LEU A 1 141 ? -13.047 -0.488 3.551 1.00 87.81 141 LEU A N 1
ATOM 1131 C CA . LEU A 1 141 ? -14.230 -1.358 3.592 1.00 87.81 141 LEU A CA 1
ATOM 1132 C C . LEU A 1 141 ? -15.471 -0.689 2.982 1.00 87.81 141 LEU A C 1
ATOM 1134 O O . LEU A 1 141 ? -16.198 -1.327 2.224 1.00 87.81 141 LEU A O 1
ATOM 1138 N N . GLN A 1 142 ? -15.705 0.600 3.254 1.00 84.31 142 GLN A N 1
ATOM 1139 C CA . GLN A 1 142 ? -16.792 1.368 2.625 1.00 84.31 142 GLN A CA 1
ATOM 1140 C C . GLN A 1 142 ? -16.645 1.447 1.101 1.00 84.31 142 GLN A C 1
ATOM 1142 O O . GLN A 1 142 ? -17.643 1.488 0.383 1.00 84.31 142 GLN A O 1
ATOM 1147 N N . LYS A 1 143 ? -15.407 1.460 0.599 1.00 85.00 143 LYS A N 1
ATOM 1148 C CA . LYS A 1 143 ? -15.107 1.435 -0.835 1.00 85.00 143 LYS A CA 1
ATOM 1149 C C . LYS A 1 143 ? -15.112 0.030 -1.444 1.00 85.00 143 LYS A C 1
ATOM 1151 O O . LYS A 1 143 ? -14.885 -0.096 -2.643 1.00 85.00 143 LYS A O 1
ATOM 1156 N N . GLY A 1 144 ? -15.434 -0.997 -0.658 1.00 84.19 144 GLY A N 1
ATOM 1157 C CA . GLY A 1 144 ? -15.599 -2.368 -1.134 1.00 84.19 144 GLY A CA 1
ATOM 1158 C C . GLY A 1 144 ? -14.332 -3.220 -1.097 1.00 84.19 144 GLY A C 1
ATOM 1159 O O . GLY A 1 144 ? -14.324 -4.263 -1.741 1.00 84.19 144 GLY A O 1
ATOM 1160 N N . ALA A 1 145 ? -13.294 -2.813 -0.354 1.00 89.38 145 ALA A N 1
ATOM 1161 C CA . ALA A 1 145 ? -12.111 -3.647 -0.134 1.00 89.38 145 ALA A CA 1
ATOM 1162 C C . ALA A 1 145 ? -12.500 -5.015 0.438 1.00 89.38 145 ALA A C 1
ATOM 1164 O O . ALA A 1 145 ? -13.337 -5.100 1.344 1.00 89.38 145 ALA A O 1
ATOM 1165 N N . ASN A 1 146 ? -11.864 -6.082 -0.039 1.00 89.50 146 ASN A N 1
ATOM 1166 C CA . ASN A 1 146 ? -12.153 -7.434 0.413 1.00 89.50 146 ASN A CA 1
ATOM 1167 C C . ASN A 1 146 ? -11.523 -7.712 1.800 1.00 89.50 146 ASN A C 1
ATOM 1169 O O . ASN A 1 146 ? -10.307 -7.905 1.895 1.00 89.50 146 ASN A O 1
ATOM 1173 N N . PRO A 1 147 ? -12.315 -7.853 2.887 1.00 88.31 147 PRO A N 1
ATOM 1174 C CA . PRO A 1 147 ? -11.783 -8.149 4.225 1.00 88.31 147 PRO A CA 1
ATOM 1175 C C . PRO A 1 147 ? -11.169 -9.549 4.344 1.00 88.31 147 PRO A C 1
ATOM 1177 O O . PRO A 1 147 ? -10.483 -9.844 5.319 1.00 88.31 147 PRO A O 1
ATOM 1180 N N . ASN A 1 148 ? -11.438 -10.424 3.373 1.00 89.50 148 ASN A N 1
ATOM 1181 C CA . ASN A 1 148 ? -10.941 -11.792 3.301 1.00 89.50 148 ASN A CA 1
ATOM 1182 C C . ASN A 1 148 ? -9.841 -11.969 2.243 1.00 89.50 148 ASN A C 1
ATOM 1184 O O . ASN A 1 148 ? -9.508 -13.115 1.930 1.00 89.50 148 ASN A O 1
ATOM 1188 N N . ALA A 1 149 ? -9.301 -10.878 1.681 1.00 90.38 149 ALA A N 1
ATOM 1189 C CA . ALA A 1 149 ? -8.134 -10.948 0.808 1.00 90.38 149 ALA A CA 1
ATOM 1190 C C . ALA A 1 149 ? -7.010 -11.713 1.519 1.00 90.38 149 ALA A C 1
ATOM 1192 O O . ALA A 1 149 ? -6.811 -11.533 2.717 1.00 90.38 149 ALA A O 1
ATOM 1193 N N . LYS A 1 150 ? -6.320 -12.592 0.795 1.00 93.00 150 LYS A N 1
ATOM 1194 C CA . LYS A 1 150 ? -5.218 -13.384 1.337 1.00 93.00 150 LYS A CA 1
ATOM 1195 C C . LYS A 1 150 ? -3.909 -12.878 0.759 1.00 93.00 150 LYS A C 1
ATOM 1197 O O . LYS A 1 150 ? -3.771 -12.846 -0.463 1.00 93.00 150 LYS A O 1
ATOM 1202 N N . GLU A 1 151 ? -2.965 -12.546 1.628 1.00 93.12 151 GLU A N 1
ATOM 1203 C CA . GLU A 1 151 ? -1.571 -12.372 1.221 1.00 93.12 151 GLU A CA 1
ATOM 1204 C C . GLU A 1 151 ? -0.898 -13.739 0.972 1.00 93.12 151 GLU A C 1
ATOM 1206 O O . GLU A 1 151 ? -1.520 -14.797 1.123 1.00 93.12 151 GLU A O 1
ATOM 1211 N N . PHE A 1 152 ? 0.358 -13.761 0.528 1.00 92.38 152 PHE A N 1
ATOM 1212 C CA . PHE A 1 152 ? 1.013 -14.986 0.049 1.00 92.38 152 PHE A CA 1
ATOM 1213 C C . PHE A 1 152 ? 1.259 -16.055 1.122 1.00 92.38 152 PHE A C 1
ATOM 1215 O O . PHE A 1 152 ? 1.428 -17.225 0.777 1.00 92.38 152 PHE A O 1
ATOM 1222 N N . ARG A 1 153 ? 1.265 -15.704 2.411 1.00 92.12 153 ARG A N 1
ATOM 1223 C CA . ARG A 1 153 ? 1.263 -16.655 3.540 1.00 92.12 153 ARG A CA 1
ATOM 1224 C C . ARG A 1 153 ? -0.153 -16.981 4.026 1.00 92.12 153 ARG A C 1
ATOM 1226 O O . ARG A 1 153 ? -0.319 -17.488 5.134 1.00 92.12 153 ARG A O 1
ATOM 1233 N N . GLU A 1 154 ? -1.150 -16.713 3.187 1.00 91.81 154 GLU A N 1
ATOM 1234 C CA . GLU A 1 154 ? -2.577 -16.942 3.403 1.00 91.81 154 GLU A CA 1
ATOM 1235 C C . GLU A 1 154 ? -3.208 -16.181 4.573 1.00 91.81 154 GLU A C 1
ATOM 1237 O O . GLU A 1 154 ? -4.348 -16.475 4.950 1.00 91.81 154 GLU A O 1
ATOM 1242 N N . LYS A 1 155 ? -2.511 -15.194 5.139 1.00 92.75 155 LYS A N 1
ATOM 1243 C CA . LYS A 1 155 ? -3.072 -14.336 6.177 1.00 92.75 155 LYS A CA 1
ATOM 1244 C C . LYS A 1 155 ? -4.073 -13.370 5.567 1.00 92.75 155 LYS A C 1
ATOM 1246 O O . LYS A 1 155 ? -3.894 -12.867 4.462 1.00 92.75 155 LYS A O 1
ATOM 1251 N N . LYS A 1 156 ? -5.133 -13.106 6.318 1.00 93.38 156 LYS A N 1
ATOM 1252 C CA . LYS A 1 156 ? -6.107 -12.056 6.029 1.00 93.38 156 LYS A CA 1
ATOM 1253 C C . LYS A 1 156 ? -5.703 -10.763 6.737 1.00 93.38 156 LYS A C 1
ATOM 1255 O O . LYS A 1 156 ? -4.982 -10.831 7.736 1.00 93.38 156 LYS A O 1
ATOM 1260 N N . PRO A 1 157 ? -6.254 -9.597 6.352 1.00 92.44 157 PRO A N 1
ATOM 1261 C CA . PRO A 1 157 ? -6.039 -8.346 7.076 1.00 92.44 157 PRO A CA 1
ATOM 1262 C C . PRO A 1 157 ? -6.267 -8.475 8.588 1.00 92.44 157 PRO A C 1
ATOM 1264 O O . PRO A 1 157 ? -5.479 -7.975 9.385 1.00 92.44 157 PRO A O 1
ATOM 1267 N N . ARG A 1 158 ? -7.303 -9.216 9.003 1.00 91.19 158 ARG A N 1
ATOM 1268 C CA . ARG A 1 158 ? -7.595 -9.486 10.420 1.00 91.19 158 ARG A CA 1
ATOM 1269 C C . ARG A 1 158 ? -6.449 -10.187 11.145 1.00 91.19 158 ARG A C 1
ATOM 1271 O O . ARG A 1 158 ? -6.179 -9.865 12.296 1.00 91.19 158 ARG A O 1
ATOM 1278 N N . ASP A 1 159 ? -5.797 -11.141 10.491 1.00 92.69 159 ASP A N 1
ATOM 1279 C CA . ASP A 1 159 ? -4.737 -11.952 11.098 1.00 92.69 159 ASP A CA 1
ATOM 1280 C C . ASP A 1 159 ? -3.455 -11.129 11.316 1.00 92.69 159 ASP A C 1
ATOM 1282 O O . ASP A 1 159 ? -2.549 -11.557 12.033 1.00 92.69 159 ASP A O 1
ATOM 1286 N N . LEU A 1 160 ? -3.387 -9.943 10.701 1.00 93.12 160 LEU A N 1
ATOM 1287 C CA . LEU A 1 160 ? -2.346 -8.941 10.901 1.00 93.12 160 LEU A CA 1
ATOM 1288 C C . LEU A 1 160 ? -2.787 -7.791 11.816 1.00 93.12 160 LEU A C 1
ATOM 1290 O O . LEU A 1 160 ? -1.963 -6.941 12.123 1.00 93.12 160 LEU A O 1
ATOM 1294 N N . ALA A 1 161 ? -4.048 -7.732 12.252 1.00 92.44 161 ALA A N 1
ATOM 1295 C CA . ALA A 1 161 ? -4.586 -6.577 12.965 1.00 92.44 161 ALA A CA 1
ATOM 1296 C C . ALA A 1 161 ? -3.789 -6.238 14.238 1.00 92.44 161 ALA A C 1
ATOM 1298 O O . ALA A 1 161 ? -3.575 -7.089 15.103 1.00 92.44 161 ALA A O 1
ATOM 1299 N N . ARG A 1 162 ? -3.397 -4.964 14.372 1.00 92.50 162 ARG A N 1
ATOM 1300 C CA . ARG A 1 162 ? -2.596 -4.469 15.504 1.00 92.50 162 ARG A CA 1
ATOM 1301 C C . ARG A 1 162 ? -3.310 -4.563 16.847 1.00 92.50 162 ARG A C 1
ATOM 1303 O O . ARG A 1 162 ? -2.672 -4.778 17.876 1.00 92.50 162 ARG A O 1
ATOM 1310 N N . ASP A 1 163 ? -4.615 -4.330 16.843 1.00 87.94 163 ASP A N 1
ATOM 1311 C CA . ASP A 1 163 ? -5.443 -4.285 18.037 1.00 87.94 163 ASP A CA 1
ATOM 1312 C C . ASP A 1 163 ? -6.747 -5.065 17.853 1.00 87.94 163 ASP A C 1
ATOM 1314 O O . ASP A 1 163 ? -7.192 -5.382 16.745 1.00 87.94 163 ASP A O 1
ATOM 1318 N N . GLN A 1 164 ? -7.364 -5.391 18.987 1.00 78.50 164 GLN A N 1
ATOM 1319 C CA . GLN A 1 164 ? -8.579 -6.191 19.021 1.00 78.50 164 GLN A CA 1
ATOM 1320 C C . GLN A 1 164 ? -9.763 -5.469 18.365 1.00 78.50 164 GLN A C 1
ATOM 1322 O O . GLN A 1 164 ? -10.625 -6.128 17.794 1.00 78.50 164 GLN A O 1
ATOM 1327 N N . VAL A 1 165 ? -9.799 -4.133 18.402 1.00 78.88 165 VAL A N 1
ATOM 1328 C CA . VAL A 1 165 ? -10.866 -3.331 17.781 1.00 78.88 165 VAL A CA 1
ATOM 1329 C C . VAL A 1 165 ? -10.822 -3.478 16.262 1.00 78.88 165 VAL A C 1
ATOM 1331 O O . VAL A 1 165 ? -11.841 -3.757 15.635 1.00 78.88 165 VAL A O 1
ATOM 1334 N N . THR A 1 166 ? -9.637 -3.368 15.671 1.00 83.69 166 THR A N 1
ATOM 1335 C CA . THR A 1 166 ? -9.396 -3.563 14.240 1.00 83.69 166 THR A CA 1
ATOM 1336 C C . THR A 1 166 ? -9.657 -5.013 13.836 1.00 83.69 166 THR A C 1
ATOM 1338 O O . THR A 1 166 ? -10.300 -5.264 12.818 1.00 83.69 166 THR A O 1
ATOM 1341 N N . ALA A 1 167 ? -9.246 -5.983 14.661 1.00 84.81 167 ALA A N 1
ATOM 1342 C CA . ALA A 1 167 ? -9.535 -7.398 14.423 1.00 84.81 167 ALA A CA 1
ATOM 1343 C C . ALA A 1 167 ? -11.044 -7.702 14.457 1.00 84.81 167 ALA A C 1
ATOM 1345 O O . ALA A 1 167 ? -11.546 -8.435 13.605 1.00 84.81 167 ALA A O 1
ATOM 1346 N N . MET A 1 168 ? -11.776 -7.117 15.412 1.00 79.94 168 MET A N 1
ATOM 1347 C CA . MET A 1 168 ? -13.238 -7.191 15.480 1.00 79.94 168 MET A CA 1
ATOM 1348 C C . MET A 1 168 ? -13.875 -6.552 14.248 1.00 79.94 168 MET A C 1
ATOM 1350 O O . MET A 1 168 ? -14.826 -7.111 13.703 1.00 79.94 168 MET A O 1
ATOM 1354 N N . LEU A 1 169 ? -13.331 -5.421 13.782 1.00 76.81 169 LEU A N 1
ATOM 1355 C CA . LEU A 1 169 ? -13.828 -4.745 12.590 1.00 76.81 169 LEU A CA 1
ATOM 1356 C C . LEU A 1 169 ? -13.709 -5.643 11.343 1.00 76.81 169 LEU A C 1
ATOM 1358 O O . LEU A 1 169 ? -14.606 -5.687 10.508 1.00 76.81 169 LEU A O 1
ATOM 1362 N N . LEU A 1 170 ? -12.625 -6.413 11.259 1.00 82.06 170 LEU A N 1
ATOM 1363 C CA . LEU A 1 170 ? -12.316 -7.318 10.150 1.00 82.06 170 LEU A CA 1
ATOM 1364 C C . LEU A 1 170 ? -12.882 -8.743 10.331 1.00 82.06 170 LEU A C 1
ATOM 1366 O O . LEU A 1 170 ? -12.608 -9.626 9.516 1.00 82.06 170 LEU A O 1
ATOM 1370 N N . ASN A 1 171 ? -13.660 -9.007 11.386 1.00 76.31 171 ASN A N 1
ATOM 1371 C CA . ASN A 1 171 ? -14.183 -10.340 11.677 1.00 76.31 171 ASN A CA 1
ATOM 1372 C C . ASN A 1 171 ? -15.398 -10.692 10.800 1.00 76.31 171 ASN A C 1
ATOM 1374 O O . ASN A 1 171 ? -16.534 -10.379 11.148 1.00 76.31 171 ASN A O 1
ATOM 1378 N N . ASN A 1 172 ? -15.163 -11.378 9.678 1.00 63.94 172 ASN A N 1
ATOM 1379 C CA . ASN A 1 172 ? -16.208 -11.788 8.733 1.00 63.94 172 ASN A CA 1
ATOM 1380 C C . ASN A 1 172 ? -16.265 -13.315 8.538 1.00 63.94 172 ASN A C 1
ATOM 1382 O O . ASN A 1 172 ? -16.086 -13.815 7.429 1.00 63.94 172 ASN A O 1
ATOM 1386 N N . GLU A 1 173 ? -16.475 -14.070 9.620 1.00 49.78 173 GLU A N 1
ATOM 1387 C CA . GLU A 1 173 ? -16.647 -15.531 9.528 1.00 49.78 173 GLU A CA 1
ATOM 1388 C C . GLU A 1 173 ? -18.103 -15.987 9.376 1.00 49.78 173 GLU A C 1
ATOM 1390 O O . GLU A 1 173 ? -18.314 -17.094 8.903 1.00 49.78 173 GLU A O 1
ATOM 1395 N N . ASN A 1 174 ? -19.111 -15.156 9.685 1.00 47.66 174 ASN A N 1
ATOM 1396 C CA . ASN A 1 174 ? -20.526 -15.573 9.628 1.00 47.66 174 ASN A CA 1
ATOM 1397 C C . ASN A 1 174 ? -21.534 -14.487 9.188 1.00 47.66 174 ASN A C 1
ATOM 1399 O O . ASN A 1 174 ? -22.740 -14.739 9.181 1.00 47.66 174 ASN A O 1
ATOM 1403 N N . SER A 1 175 ? -21.113 -13.271 8.827 1.00 45.72 175 SER A N 1
ATOM 1404 C CA . SER A 1 175 ? -22.050 -12.177 8.540 1.00 45.72 175 SER A CA 1
ATOM 1405 C C . SER A 1 175 ? -22.361 -12.061 7.050 1.00 45.72 175 SER A C 1
ATOM 1407 O O . SER A 1 175 ? -21.873 -11.169 6.362 1.00 45.72 175 SER A O 1
ATOM 1409 N N . ASN A 1 176 ? -23.281 -12.894 6.565 1.00 45.19 176 ASN A N 1
ATOM 1410 C CA . ASN A 1 176 ? -24.012 -12.620 5.322 1.00 45.19 176 ASN A CA 1
ATOM 1411 C C . ASN A 1 176 ? -25.078 -11.508 5.522 1.00 45.19 176 ASN A C 1
ATOM 1413 O O . ASN A 1 176 ? -26.174 -11.562 4.970 1.00 45.19 176 ASN A O 1
ATOM 1417 N N . LYS A 1 177 ? -24.778 -10.516 6.372 1.00 44.69 177 LYS A N 1
ATOM 1418 C CA . LYS A 1 177 ? -25.554 -9.292 6.601 1.00 44.69 177 LYS A CA 1
ATOM 1419 C C . LYS A 1 177 ? -24.583 -8.124 6.798 1.00 44.69 177 LYS A C 1
ATOM 1421 O O . LYS A 1 177 ? -23.560 -8.292 7.457 1.00 44.69 177 LYS A O 1
ATOM 1426 N N . PRO A 1 178 ? -24.851 -6.978 6.168 1.00 48.31 178 PRO A N 1
ATOM 1427 C CA . PRO A 1 178 ? -23.844 -6.181 5.490 1.00 48.31 178 PRO A CA 1
ATOM 1428 C C . PRO A 1 178 ? -23.214 -5.185 6.457 1.00 48.31 178 PRO A C 1
ATOM 1430 O O . PRO A 1 178 ? -23.908 -4.398 7.092 1.00 48.31 178 PRO A O 1
ATOM 1433 N N . TYR A 1 179 ? -21.886 -5.146 6.495 1.00 52.78 179 TYR A N 1
ATOM 1434 C CA . TYR A 1 179 ? -21.113 -4.087 7.154 1.00 52.78 179 TYR A CA 1
ATOM 1435 C C . TYR A 1 179 ? -21.527 -2.679 6.682 1.00 52.78 179 TYR A C 1
ATOM 1437 O O . TYR A 1 179 ? -21.519 -1.721 7.453 1.00 52.78 179 TYR A O 1
ATOM 1445 N N . ILE A 1 180 ? -21.974 -2.585 5.424 1.00 53.88 180 ILE A N 1
ATOM 1446 C CA . ILE A 1 180 ? -22.586 -1.391 4.831 1.00 53.88 180 ILE A CA 1
ATOM 1447 C C . ILE A 1 180 ? -23.852 -0.973 5.586 1.00 53.88 180 ILE A C 1
ATOM 1449 O O . ILE A 1 180 ? -24.055 0.216 5.777 1.00 53.88 180 ILE A O 1
ATOM 1453 N N . GLU A 1 181 ? -24.682 -1.908 6.053 1.00 55.94 181 GLU A N 1
ATOM 1454 C CA . GLU A 1 181 ? -25.939 -1.603 6.746 1.00 55.94 181 GLU A CA 1
ATOM 1455 C C . GLU A 1 181 ? -25.688 -1.091 8.168 1.00 55.94 181 GLU A C 1
ATOM 1457 O O . GLU A 1 181 ? -26.323 -0.133 8.589 1.00 55.94 181 GLU A O 1
ATOM 1462 N N . ILE A 1 182 ? -24.700 -1.638 8.884 1.00 56.38 182 ILE A N 1
ATOM 1463 C CA . ILE A 1 182 ? -24.314 -1.134 10.214 1.00 56.38 182 ILE A CA 1
ATOM 1464 C C . ILE A 1 182 ? -23.701 0.269 10.111 1.00 56.38 182 ILE A C 1
ATOM 1466 O O . ILE A 1 182 ? -24.086 1.157 10.867 1.00 56.38 182 ILE A O 1
ATOM 1470 N N . ILE A 1 183 ? -22.794 0.498 9.156 1.00 62.94 183 ILE A N 1
ATOM 1471 C CA . ILE A 1 183 ? -22.206 1.827 8.928 1.00 62.94 183 ILE A CA 1
ATOM 1472 C C . ILE A 1 183 ? -23.271 2.822 8.443 1.00 62.94 183 ILE A C 1
ATOM 1474 O O . ILE A 1 183 ? -23.320 3.938 8.948 1.00 62.94 183 ILE A O 1
ATOM 1478 N N . TYR A 1 184 ? -24.156 2.415 7.528 1.00 59.12 184 TYR A N 1
ATOM 1479 C CA . TYR A 1 184 ? -25.279 3.233 7.062 1.00 59.12 184 TYR A CA 1
ATOM 1480 C C . TYR A 1 184 ? -26.213 3.634 8.209 1.00 59.12 184 TYR A C 1
ATOM 1482 O O . TYR A 1 184 ? -26.626 4.788 8.293 1.00 59.12 184 TYR A O 1
ATOM 1490 N N . LEU A 1 185 ? -26.539 2.703 9.110 1.00 59.09 185 LEU A N 1
ATOM 1491 C CA . LEU A 1 185 ? -27.393 2.984 10.264 1.00 59.09 185 LEU A CA 1
ATOM 1492 C C . LEU A 1 185 ? -26.713 3.916 11.276 1.00 59.09 185 LEU A C 1
ATOM 1494 O O . LEU A 1 185 ? -27.389 4.779 11.831 1.00 59.09 185 LEU A O 1
ATOM 1498 N N . LEU A 1 186 ? -25.401 3.782 11.489 1.00 60.31 186 LEU A N 1
ATOM 1499 C CA . LEU A 1 186 ? -24.633 4.668 12.370 1.00 60.31 186 LEU A CA 1
ATOM 1500 C C . LEU A 1 186 ? -24.537 6.093 11.808 1.00 60.31 186 LEU A C 1
ATOM 1502 O O . LEU A 1 186 ? -24.841 7.048 12.518 1.00 60.31 186 LEU A O 1
ATOM 1506 N N . ASP A 1 187 ? -24.208 6.236 10.524 1.00 67.06 187 ASP A N 1
ATOM 1507 C CA . ASP A 1 187 ? -24.085 7.541 9.862 1.00 67.06 187 ASP A CA 1
ATOM 1508 C C . ASP A 1 187 ? -25.449 8.258 9.783 1.00 67.06 187 ASP A C 1
ATOM 1510 O O . ASP A 1 187 ? -25.571 9.455 10.048 1.00 67.06 187 ASP A O 1
ATOM 1514 N N . LYS A 1 188 ? -26.526 7.498 9.531 1.00 75.12 188 LYS A N 1
ATOM 1515 C CA . LYS A 1 188 ? -27.905 8.005 9.577 1.00 75.12 188 LYS A CA 1
ATOM 1516 C C . LYS A 1 188 ? -28.312 8.475 10.978 1.00 75.12 188 LYS A C 1
ATOM 1518 O O . LYS A 1 188 ? -28.978 9.503 11.090 1.00 75.12 188 LYS A O 1
ATOM 1523 N N . ALA A 1 189 ? -27.927 7.753 12.030 1.00 66.75 189 ALA A N 1
ATOM 1524 C CA . ALA A 1 189 ? -28.232 8.130 13.410 1.00 66.75 189 ALA A CA 1
ATOM 1525 C C . ALA A 1 189 ? -27.487 9.408 13.840 1.00 66.75 189 ALA A C 1
ATOM 1527 O O . ALA A 1 189 ? -28.076 10.271 14.489 1.00 66.75 189 ALA A O 1
ATOM 1528 N N . GLU A 1 190 ? -26.226 9.579 13.433 1.00 71.88 190 GLU A N 1
ATOM 1529 C CA . GLU A 1 190 ? -25.450 10.794 13.722 1.00 71.88 190 GLU A CA 1
ATOM 1530 C C . GLU A 1 190 ? -25.998 12.037 13.005 1.00 71.88 190 GLU A C 1
ATOM 1532 O O . GLU A 1 190 ? -26.016 13.128 13.580 1.00 71.88 190 GLU A O 1
ATOM 1537 N N . GLN A 1 191 ? -26.489 11.890 11.769 1.00 68.88 191 GLN A N 1
ATOM 1538 C CA . GLN A 1 191 ? -27.116 12.999 11.044 1.00 68.88 191 GLN A CA 1
ATOM 1539 C C . GLN A 1 191 ? -28.457 13.417 11.654 1.00 68.88 191 GLN A C 1
ATOM 1541 O O . GLN A 1 191 ? -28.721 14.613 11.761 1.00 68.88 191 GLN A O 1
ATOM 1546 N N . GLN A 1 192 ? -29.268 12.457 12.111 1.00 65.69 192 GLN A N 1
ATOM 1547 C CA . GLN A 1 192 ? -30.523 12.750 12.813 1.00 65.69 192 GLN A CA 1
ATOM 1548 C C . GLN A 1 192 ? -30.273 13.521 14.117 1.00 65.69 192 GLN A C 1
ATOM 1550 O O . GLN A 1 192 ? -30.956 14.502 14.398 1.00 65.69 192 GLN A O 1
ATOM 1555 N N . HIS A 1 193 ? -29.216 13.166 14.849 1.00 57.50 193 HIS A N 1
ATOM 1556 C CA . HIS A 1 193 ? -28.857 13.831 16.101 1.00 57.50 193 HIS A CA 1
ATOM 1557 C C . HIS A 1 193 ? -28.323 15.267 15.919 1.00 57.50 193 HIS A C 1
ATOM 1559 O O . HIS A 1 193 ? -28.419 16.074 16.844 1.00 57.50 193 HIS A O 1
ATOM 1565 N N . LYS A 1 194 ? -27.772 15.597 14.740 1.00 63.72 194 LYS A N 1
ATOM 1566 C CA . LYS A 1 194 ? -27.330 16.957 14.367 1.00 63.72 194 LYS A CA 1
ATOM 1567 C C . LYS A 1 194 ? -28.451 17.837 13.813 1.00 63.72 194 LYS A C 1
ATOM 1569 O O . LYS A 1 194 ? -28.313 19.051 13.851 1.00 63.72 194 LYS A O 1
ATOM 1574 N N . SER A 1 195 ? -29.524 17.255 13.275 1.00 59.84 195 SER A N 1
ATOM 1575 C CA . SER A 1 195 ? -30.684 18.013 12.778 1.00 59.84 195 SER A CA 1
ATOM 1576 C C . SER A 1 195 ? -31.697 18.388 13.866 1.00 59.84 195 SER A C 1
ATOM 1578 O O . SER A 1 195 ? -32.590 19.190 13.610 1.00 59.84 195 SER A O 1
ATOM 1580 N N . GLU A 1 196 ? -31.577 17.793 15.055 1.00 58.97 196 GLU A N 1
ATOM 1581 C CA . GLU A 1 196 ? -32.473 18.007 16.202 1.00 58.97 196 GLU A CA 1
ATOM 1582 C C . GLU A 1 196 ? -31.887 18.954 17.275 1.00 58.97 196 GLU A C 1
ATOM 1584 O O . GLU A 1 196 ? -32.539 19.199 18.292 1.00 58.97 196 GLU A O 1
ATOM 1589 N N . GLN A 1 197 ? -30.685 19.502 17.053 1.00 49.53 197 GLN A N 1
ATOM 1590 C CA . GLN A 1 197 ? -30.039 20.540 17.875 1.00 49.53 197 GLN A CA 1
ATOM 1591 C C . GLN A 1 197 ? -29.981 21.870 17.125 1.00 49.53 197 GLN A C 1
ATOM 1593 O O . GLN A 1 197 ? -30.147 22.914 17.796 1.00 49.53 197 GLN A O 1
#

Secondary structure (DSSP, 8-state):
--HHHHHHHHHHHHHHHHHHHHHHHHHHHHHHHHHHHHHHHHHHHHHHHHHHHHHHHHHHHHTTS--HHHHHHHHHHHHTT-HHHHHHHHHHHHHHHT-HHHHHHHHHTT--TT---STT---HHHHHHHHT-HHHHHHHHHTT--TT---TT---GGGG-SSHHHHHHT--SS--S-HHHHHHHHHHHHHHHHH--

Radius of gyration: 30.7 Å; chains: 1; bounding box: 75×46×94 Å

InterPro domains:
  IPR002110 Ankyrin repeat [PF12796] (59-150)
  IPR002110 Ankyrin repeat [PS50088] (120-152)
  IPR002110 Ankyrin repeat [SM00248] (53-82)
  IPR002110 Ankyrin repeat [SM00248] (86-115)
  IPR002110 Ankyrin repeat [SM00248] (120-149)
  IPR036770 Ankyrin repeat-containing domain superfamily [G3DSA:1.25.40.20] (36-188)
  IPR036770 Ankyrin repeat-containing domain superfamily [SSF48403] (51-163)
  IPR050745 Multifunctional regulatory proteins [PTHR24189] (45-172)

Sequence (197 aa):
MSNEDYSDYGERISFFVSIFVLVVITLIMGLLVTFFIYIHKKETAQETAHFNNYRQILEIATEDCNSEIVRYLVREAVNIHDIRDLGVILLQHAAKEKCLEVVQFLAEKKVDIDATCDKSGNTALHYAAEHGNLEIVKFLLQKGANPNAKEFREKKPRDLARDQVTAMLLNNENSNKPYIEIIYLLDKAEQQHKSEQ

Foldseek 3Di:
DDPVVVVVVVVVVVVVVVVVVVVVVVVVVVVVVVVVVVVVVVVVVVVVVVVVVLVVQLVVVLLVLDDPSLVVSLVVVLVVPPCALVLQVNLLSCLQSLNVVSVVVSLVVVHDQCADNDPFSDGSLLNNQLNVNVVSNVVSVLSPHDQCRATPVGDGSLNNGPDPVSNVLSDDPDDPDDPNVVVVVVVVVVVVVVVVD

pLDDT: mean 76.43, std 14.72, range [44.69, 95.81]